Protein AF-A0A182SQW1-F1 (afdb_monomer_lite)

Foldseek 3Di:
DVVVVVVVVVVVVVVVVVVVVQVVCCVPPVRDPDDDPVVVLVDDDDDQPCVVVVPDPVPQDPVNVVRVVVNVVVVVVSVVVVVVVVVVVVVVVVVVVVVVVVVVVVVVVVVVVVVVVVVVVVVVVVVVVVVVVVVVVVVVVVVVVVVVVVVVVVVVVVVVVVVVVVVVVVVVVVVVVVVLVVVLVVLVVVLVVLLVCLQVVDVVPHDPVLSVVLVCLLPDFDPQDPPPPQALVQLLQLLQLLQDDPDVPPRPPDDHPPSSVVRSVVLVVSLDPVVRDDPDDPVVSVVSSNSSSNSVSSVSNSVSSVSD

Organism: NCBI:txid74869

Radius of gyration: 74.64 Å; chains: 1; bounding box: 122×45×192 Å

Sequence (308 aa):
MELERQERERRQRELLADDFKDRALVVMMDGVLEHRWEDEIKKSLPLPQCLEIGKELQHYNETDIREVKEYEEQSKTLYQERLRYRKMLQDELQELAISLDEQIKRFNTSVAKLTMQKIIIESAIRQEEMRILRATLYNHARLIYGANANGLRTQIDQISEYMDQLTDVLNEFQEKAADYRNTYDTLRTKDRLLDKQFKINFSDTAQSALVDQAYKIFKRRPKTQLRSIVTVSVFQDMAKRIVAKKTAGTHGNLLLPKECQDYLSHCDSLDQTSNCPAGMDSSLWQTLIKMRRIKIESEFRVSSGEYW

Secondary structure (DSSP, 8-state):
-HHHHHHHHHHHHHHHHHHHHHHHHHHHHTT-SS--HHHHTTSPPPPPHHHHTT--GGG--HHHHHHHHHHHHHHHHHHHHHHHHHHHHHHHHHHHHHHHHHHHHHHHHHHHHHHHHHHHHHHHHHHHHHHHHHHHHHHHHHHHHHHHHHHHHHHHHHHHHHHHHHHHHHHHHHHHHHHHHHHHHHHHHHHHHHHHHHHHHHHHHS-HHHHHHHHHHHH--------S--SHHHHHHHHHHHHS---TT---SS---HHHHHHHHHHHHHTSGGGPPTT--HHHHHHHHHHHHHHHHHHHHHHHHH--

pLDDT: mean 86.72, std 11.98, range [43.0, 98.69]

Structure (mmCIF, N/CA/C/O backbone):
data_AF-A0A182SQW1-F1
#
_entry.id   AF-A0A182SQW1-F1
#
loop_
_atom_site.group_PDB
_atom_site.id
_atom_site.type_symbol
_atom_site.label_atom_id
_atom_site.label_alt_id
_atom_site.label_comp_id
_atom_site.label_asym_id
_atom_site.label_entity_id
_atom_site.label_seq_id
_atom_site.pdbx_PDB_ins_code
_atom_site.Cartn_x
_atom_site.Cartn_y
_atom_site.Cartn_z
_atom_site.occupancy
_atom_site.B_iso_or_equiv
_atom_site.auth_seq_id
_atom_site.auth_comp_id
_atom_site.auth_asym_id
_atom_site.auth_atom_id
_atom_site.pdbx_PDB_model_num
ATOM 1 N N . MET A 1 1 ? -38.954 33.136 38.071 1.00 56.78 1 MET A N 1
ATOM 2 C CA . MET A 1 1 ? -39.699 34.087 38.925 1.00 56.78 1 MET A CA 1
ATOM 3 C C . MET A 1 1 ? -41.136 33.619 39.173 1.00 56.78 1 MET A C 1
ATOM 5 O O . MET A 1 1 ? -41.450 33.378 40.328 1.00 56.78 1 MET A O 1
ATOM 9 N N . GLU A 1 2 ? -41.982 33.395 38.155 1.00 58.12 2 GLU A N 1
ATOM 10 C CA . GLU A 1 2 ? -43.358 32.865 38.345 1.00 58.12 2 GLU A CA 1
ATOM 11 C C . GLU A 1 2 ? -43.418 31.468 38.999 1.00 58.12 2 GLU A C 1
ATOM 13 O O . GLU A 1 2 ? -44.199 31.242 39.921 1.00 58.12 2 GLU A O 1
ATOM 18 N N . LEU A 1 3 ? -42.564 30.541 38.547 1.00 59.53 3 LEU A N 1
ATOM 19 C CA . LEU A 1 3 ? -42.562 29.145 39.012 1.00 59.53 3 LEU A CA 1
ATOM 20 C C . LEU A 1 3 ? -42.251 29.016 40.512 1.00 59.53 3 LEU A C 1
ATOM 22 O O . LEU A 1 3 ? -42.914 28.274 41.229 1.00 59.53 3 LEU A O 1
ATOM 26 N N . GLU A 1 4 ? -41.305 29.811 41.014 1.00 59.62 4 GLU A N 1
ATOM 27 C CA . GLU A 1 4 ? -40.935 29.812 42.434 1.00 59.62 4 GLU A CA 1
ATOM 28 C C . GLU A 1 4 ? -42.061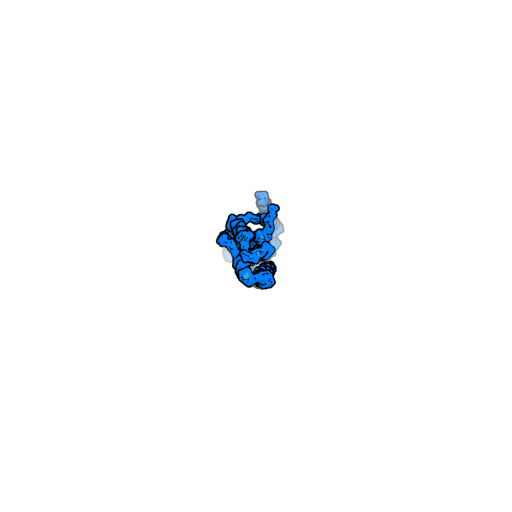 30.324 43.342 1.00 59.62 4 GLU A C 1
ATOM 30 O O . GLU A 1 4 ? -42.111 29.993 44.525 1.00 59.62 4 GLU A O 1
ATOM 35 N N . ARG A 1 5 ? -42.967 31.154 42.810 1.00 70.06 5 ARG A N 1
ATOM 36 C CA . ARG A 1 5 ? -44.096 31.707 43.565 1.00 70.06 5 ARG A CA 1
ATOM 37 C C . ARG A 1 5 ? -45.193 30.658 43.749 1.00 70.06 5 ARG A C 1
ATOM 39 O O . ARG A 1 5 ? -45.690 30.495 44.860 1.00 70.06 5 ARG A O 1
ATOM 46 N N . GLN A 1 6 ? -45.489 29.894 42.695 1.00 70.69 6 GLN A N 1
ATOM 47 C CA . GLN A 1 6 ? -46.445 28.783 42.747 1.00 70.69 6 GLN A CA 1
ATOM 48 C C . GLN A 1 6 ? -45.970 27.636 43.649 1.00 70.69 6 GLN A C 1
ATOM 50 O O . GLN A 1 6 ? -46.778 27.050 44.371 1.00 70.69 6 GLN A O 1
ATOM 55 N N . GLU A 1 7 ? -44.668 27.338 43.671 1.00 67.44 7 GLU A N 1
ATOM 56 C CA . GLU A 1 7 ? -44.119 26.326 44.583 1.00 67.44 7 GLU A CA 1
ATOM 57 C C . GLU A 1 7 ? -44.207 26.740 46.060 1.00 67.44 7 GLU A C 1
ATOM 59 O O . GLU A 1 7 ? -44.477 25.898 46.920 1.00 67.44 7 GLU A O 1
ATOM 64 N N . ARG A 1 8 ? -44.031 28.033 46.372 1.00 67.75 8 ARG A N 1
ATOM 65 C CA . ARG A 1 8 ? -44.197 28.553 47.742 1.00 67.75 8 ARG A CA 1
ATOM 66 C C . ARG A 1 8 ? -45.650 28.485 48.206 1.00 67.75 8 ARG A C 1
ATOM 68 O O . ARG A 1 8 ? -45.894 28.057 49.330 1.00 67.75 8 ARG A O 1
ATOM 75 N N . GLU A 1 9 ? -46.604 28.849 47.349 1.00 72.81 9 GLU A N 1
ATOM 76 C CA . GLU A 1 9 ? -48.036 28.766 47.676 1.00 72.81 9 GLU A CA 1
ATOM 77 C C . GLU A 1 9 ? -48.513 27.322 47.874 1.00 72.81 9 GLU A C 1
ATOM 79 O O . GLU A 1 9 ? -49.331 27.063 48.758 1.00 72.81 9 GLU A O 1
ATOM 84 N N . ARG A 1 10 ? -47.983 26.363 47.099 1.00 71.50 10 ARG A N 1
ATOM 85 C CA . ARG A 1 10 ? -48.254 24.934 47.326 1.00 71.50 10 ARG A CA 1
ATOM 86 C C . ARG A 1 10 ? -47.743 24.463 48.686 1.00 71.50 10 ARG A C 1
ATOM 88 O O . ARG A 1 10 ? -48.540 23.925 49.448 1.00 71.50 10 ARG A O 1
ATOM 95 N N . ARG A 1 11 ? -46.480 24.749 49.031 1.00 61.91 11 ARG A N 1
ATOM 96 C CA . ARG A 1 11 ? -45.920 24.392 50.353 1.00 61.91 11 ARG A CA 1
ATOM 97 C C . ARG A 1 11 ? -46.705 25.004 51.506 1.00 61.91 11 ARG A C 1
ATOM 99 O O . ARG A 1 11 ? -46.883 24.369 52.537 1.00 61.91 11 ARG A O 1
ATOM 106 N N . GLN A 1 12 ? -47.177 26.238 51.345 1.00 62.16 12 GLN A N 1
ATOM 107 C CA . GLN A 1 12 ? -47.924 26.930 52.392 1.00 62.16 12 GLN A CA 1
ATOM 108 C C . GLN A 1 12 ? -49.316 26.316 52.612 1.00 62.16 12 GLN A C 1
ATOM 110 O O . GLN A 1 12 ? -49.772 26.228 53.749 1.00 62.16 12 GLN A O 1
ATOM 115 N N . ARG A 1 13 ? -49.976 25.845 51.543 1.00 62.50 13 ARG A N 1
ATOM 116 C CA . ARG A 1 13 ? -51.239 25.092 51.646 1.00 62.50 13 ARG A CA 1
ATOM 117 C C . ARG A 1 13 ? -51.050 23.695 52.225 1.00 62.50 13 ARG A C 1
ATOM 119 O O . ARG A 1 13 ? -51.915 23.253 52.971 1.00 62.50 13 ARG A O 1
ATOM 126 N N . GLU A 1 14 ? -49.945 23.028 51.908 1.00 60.56 14 GLU A N 1
ATOM 127 C CA . GLU A 1 14 ? -49.591 21.738 52.512 1.00 60.56 14 GLU A CA 1
ATOM 128 C C . GLU A 1 14 ? -49.379 21.881 54.029 1.00 60.56 14 GLU A C 1
ATOM 130 O O . GLU A 1 14 ? -49.953 21.109 54.784 1.00 60.56 14 GLU A O 1
ATOM 135 N N . LEU A 1 15 ? -48.696 22.941 54.482 1.00 59.97 15 LEU A N 1
ATOM 136 C CA . LEU A 1 15 ? -48.501 23.243 55.911 1.00 59.97 15 LEU A CA 1
ATOM 137 C C . LEU A 1 15 ? -49.806 23.554 56.673 1.00 59.97 15 LEU A C 1
ATOM 139 O O . LEU A 1 15 ? -49.916 23.247 57.853 1.00 59.97 15 LEU A O 1
ATOM 143 N N . LEU A 1 16 ? -50.800 24.171 56.021 1.00 61.06 16 LEU A N 1
ATOM 144 C CA . LEU A 1 16 ? -52.098 24.511 56.632 1.00 61.06 16 LEU A CA 1
ATOM 145 C C . LEU A 1 16 ? -53.078 23.327 56.693 1.00 61.06 16 LEU A C 1
ATOM 147 O O . LEU A 1 16 ? -54.038 23.366 57.465 1.00 61.06 16 LEU A O 1
ATOM 151 N N . ALA A 1 17 ? -52.876 22.301 55.864 1.00 60.34 17 ALA A N 1
ATOM 152 C CA . ALA A 1 17 ? -53.722 21.111 55.835 1.00 60.34 17 ALA A CA 1
ATOM 153 C C . ALA A 1 17 ? -53.476 20.177 57.034 1.00 60.34 17 ALA A C 1
ATOM 155 O O . ALA A 1 17 ? -54.384 19.425 57.399 1.00 60.34 17 ALA A O 1
ATOM 156 N N . ASP A 1 18 ? -52.304 20.260 57.668 1.00 57.34 18 ASP A N 1
ATOM 157 C CA . ASP A 1 18 ? -51.965 19.460 58.850 1.00 57.34 18 ASP A CA 1
ATOM 158 C C . ASP A 1 18 ? -52.819 19.849 60.078 1.00 57.34 18 ASP A C 1
ATOM 160 O O . ASP A 1 18 ? -53.389 18.981 60.735 1.00 57.34 18 ASP A O 1
ATOM 164 N N . ASP A 1 19 ? -53.075 21.142 60.309 1.00 62.72 19 ASP A N 1
ATOM 165 C CA . ASP A 1 19 ? -53.789 21.628 61.508 1.00 62.72 19 ASP A CA 1
ATOM 166 C C . ASP A 1 19 ? -55.299 21.306 61.554 1.00 62.72 19 ASP A C 1
ATOM 168 O O . ASP A 1 19 ? -55.955 21.469 62.590 1.00 62.72 19 ASP A O 1
ATOM 172 N N . PHE A 1 20 ? -55.932 20.949 60.431 1.00 71.06 20 PHE A N 1
ATOM 173 C CA . PHE A 1 20 ? -57.372 20.639 60.413 1.00 71.06 20 PHE A CA 1
ATOM 174 C C . PHE A 1 20 ? -57.663 19.242 60.974 1.00 71.06 20 PHE A C 1
ATOM 176 O O . PHE A 1 20 ? -58.641 19.065 61.704 1.00 71.06 20 PHE A O 1
ATOM 183 N N . LYS A 1 21 ? -56.809 18.262 60.658 1.00 63.22 21 LYS A N 1
ATOM 184 C CA . LYS A 1 21 ? -56.988 16.873 61.100 1.00 63.22 21 LYS A CA 1
ATOM 185 C C . LYS A 1 21 ? -56.873 16.741 62.615 1.00 63.22 21 LYS A C 1
ATOM 187 O O . LYS A 1 21 ? -57.747 16.129 63.226 1.00 63.22 21 LYS A O 1
ATOM 192 N N . ASP A 1 22 ? -55.872 17.376 63.212 1.00 61.75 22 ASP A N 1
ATOM 193 C CA . ASP A 1 22 ? -55.613 17.262 64.651 1.00 61.75 22 ASP A CA 1
ATOM 194 C C . ASP A 1 22 ? -56.736 17.893 65.486 1.00 61.75 22 ASP A C 1
ATOM 196 O O . ASP A 1 22 ? -57.195 17.319 66.473 1.00 61.75 22 ASP A O 1
ATOM 200 N N . ARG A 1 23 ? -57.283 19.030 65.038 1.00 69.44 23 ARG A N 1
ATOM 201 C CA . ARG A 1 23 ? -58.432 19.676 65.698 1.00 69.44 23 ARG A CA 1
ATOM 202 C C . ARG A 1 23 ? -59.719 18.863 65.586 1.00 69.44 23 ARG A C 1
ATOM 204 O O . ARG A 1 23 ? -60.489 18.811 66.542 1.00 69.44 23 ARG A O 1
ATOM 211 N N . ALA A 1 24 ? -59.958 18.226 64.441 1.00 73.06 24 ALA A N 1
ATOM 212 C CA . ALA A 1 24 ? -61.126 17.370 64.248 1.00 73.06 24 ALA A CA 1
ATOM 213 C C . ALA A 1 24 ? -61.069 16.113 65.138 1.00 73.06 24 ALA A C 1
ATOM 215 O O . ALA A 1 24 ? -62.097 15.690 65.666 1.00 73.06 24 ALA A O 1
ATOM 216 N N . LEU A 1 25 ? -59.872 15.556 65.352 1.00 69.00 25 LEU A N 1
ATOM 217 C CA . LEU A 1 25 ? -59.644 14.388 66.204 1.00 69.00 25 LEU A CA 1
ATOM 218 C C . LEU A 1 25 ? -59.912 14.680 67.690 1.00 69.00 25 LEU A C 1
ATOM 220 O O . LEU A 1 25 ? -60.556 13.883 68.371 1.00 69.00 25 LEU A O 1
ATOM 224 N N . VAL A 1 26 ? -59.470 15.845 68.176 1.00 69.88 26 VAL A N 1
ATOM 225 C CA . VAL A 1 26 ? -59.709 16.305 69.557 1.00 69.88 26 VAL A CA 1
ATOM 226 C C . VAL A 1 26 ? -61.199 16.463 69.858 1.00 69.88 26 VAL A C 1
ATOM 228 O O . VAL A 1 26 ? -61.646 16.100 70.938 1.00 69.88 26 VAL A O 1
ATOM 231 N N . VAL A 1 27 ? -61.982 16.957 68.896 1.00 70.50 27 VAL A N 1
ATOM 232 C CA . VAL A 1 27 ? -63.424 17.200 69.074 1.00 70.50 27 VAL A CA 1
ATOM 233 C C . VAL A 1 27 ? -64.263 15.921 68.953 1.00 70.50 27 VAL A C 1
ATOM 235 O O . VAL A 1 27 ? -65.322 15.837 69.570 1.00 70.50 27 VAL A O 1
ATOM 238 N N . MET A 1 28 ? -63.830 14.939 68.153 1.00 71.81 28 MET A N 1
ATOM 239 C CA . MET A 1 28 ? -64.631 13.740 67.860 1.00 71.81 28 MET A CA 1
ATOM 240 C C . MET A 1 28 ? -64.237 12.493 68.665 1.00 71.81 28 MET A C 1
ATOM 242 O O . MET A 1 28 ? -65.070 11.600 68.804 1.00 71.81 28 MET A O 1
ATOM 246 N N . MET A 1 29 ? -63.004 12.407 69.179 1.00 65.25 29 MET A N 1
ATOM 247 C CA . MET A 1 29 ? -62.486 11.223 69.892 1.00 65.25 29 MET A CA 1
ATOM 248 C C . MET A 1 29 ? -61.558 11.590 71.067 1.00 65.25 29 MET A C 1
ATOM 250 O O . MET A 1 29 ? -60.586 10.882 71.327 1.00 65.25 29 MET A O 1
ATOM 254 N N . ASP A 1 30 ? -61.783 12.739 71.720 1.00 57.94 30 ASP A N 1
ATOM 255 C CA . ASP A 1 30 ? -60.931 13.286 72.798 1.00 57.94 30 ASP A CA 1
ATOM 256 C C . ASP A 1 30 ? -59.424 13.334 72.450 1.00 57.94 30 ASP A C 1
ATOM 258 O O . ASP A 1 30 ? -58.553 13.375 73.319 1.00 57.94 30 ASP A O 1
ATOM 262 N N . GLY A 1 31 ? -59.097 13.345 71.153 1.00 64.69 31 GLY A N 1
ATOM 263 C CA . GLY A 1 31 ? -57.731 13.448 70.641 1.00 64.69 31 GLY A CA 1
ATOM 264 C C . GLY A 1 31 ? -56.992 12.122 70.458 1.00 64.69 31 GLY A C 1
ATOM 265 O O . GLY A 1 31 ? -55.813 12.162 70.113 1.00 64.69 31 GLY A O 1
ATOM 266 N N . VAL A 1 32 ? -57.637 10.961 70.638 1.00 60.50 32 VAL A N 1
ATOM 267 C CA . VAL A 1 32 ? -56.999 9.641 70.463 1.00 60.50 32 VAL A CA 1
ATOM 268 C C . VAL A 1 32 ? -57.861 8.728 69.586 1.00 60.50 32 VAL A C 1
ATOM 270 O O . VAL A 1 32 ? -59.003 8.424 69.909 1.00 60.50 32 VAL A O 1
ATOM 273 N N . LEU A 1 33 ? -57.296 8.265 68.465 1.00 64.88 33 LEU A N 1
ATOM 274 C CA . LEU A 1 33 ? -58.003 7.456 67.460 1.00 64.88 33 LEU A CA 1
ATOM 275 C C . LEU A 1 33 ? -58.272 6.008 67.929 1.00 64.88 33 LEU A C 1
ATOM 277 O O . LEU A 1 33 ? -59.288 5.424 67.570 1.00 64.88 33 LEU A O 1
ATOM 281 N N . GLU A 1 34 ? -57.381 5.429 68.742 1.00 66.25 34 GLU A N 1
ATOM 282 C CA . GLU A 1 34 ? -57.519 4.084 69.319 1.00 66.25 34 GLU A CA 1
ATOM 283 C C . GLU A 1 34 ? -56.981 4.074 70.751 1.00 66.25 34 GLU A C 1
ATOM 285 O O . GLU A 1 34 ? -55.835 4.452 70.992 1.00 66.25 34 GLU A O 1
ATOM 290 N N . HIS A 1 35 ? -57.787 3.612 71.706 1.00 66.50 35 HIS A N 1
ATOM 291 C CA . HIS A 1 35 ? -57.325 3.437 73.077 1.00 66.50 35 HIS A CA 1
ATOM 292 C C . HIS A 1 35 ? -56.447 2.187 73.152 1.00 66.50 35 HIS A C 1
ATOM 294 O O . HIS A 1 35 ? -56.940 1.058 73.097 1.00 66.50 35 HIS A O 1
ATOM 300 N N . ARG A 1 36 ? -55.130 2.384 73.216 1.00 76.44 36 ARG A N 1
ATOM 301 C CA . ARG A 1 36 ? -54.175 1.287 73.361 1.00 76.44 36 ARG A CA 1
ATOM 302 C C . ARG A 1 36 ? -53.881 1.059 74.830 1.00 76.44 36 ARG A C 1
ATOM 304 O O . ARG A 1 36 ? -53.559 1.995 75.556 1.00 76.44 36 ARG A O 1
ATOM 311 N N . TRP A 1 37 ? -53.893 -0.209 75.228 1.00 82.31 37 TRP A N 1
ATOM 312 C CA . TRP A 1 37 ? -53.467 -0.641 76.561 1.00 82.31 37 TRP A CA 1
ATOM 313 C C . TRP A 1 37 ? -52.091 -0.057 76.945 1.00 82.31 37 TRP A C 1
ATOM 315 O O . TRP A 1 37 ? -51.883 0.383 78.072 1.00 82.31 37 TRP A O 1
ATOM 325 N N . GLU A 1 38 ? -51.172 0.042 75.981 1.00 80.94 38 GLU A N 1
ATOM 326 C CA . GLU A 1 38 ? -49.831 0.617 76.155 1.00 80.94 38 GLU A CA 1
ATOM 327 C C . GLU A 1 38 ? -49.846 2.088 76.596 1.00 80.94 38 GLU A C 1
ATOM 329 O O . GLU A 1 38 ? -48.926 2.541 77.276 1.00 80.94 38 GLU A O 1
ATOM 334 N N . ASP A 1 39 ? -50.869 2.847 76.207 1.00 82.31 39 ASP A N 1
ATOM 335 C CA . ASP A 1 39 ? -51.014 4.258 76.563 1.00 82.31 39 ASP A CA 1
ATOM 336 C C . ASP A 1 39 ? -51.721 4.437 77.910 1.00 82.31 39 ASP A C 1
ATOM 338 O O . ASP A 1 39 ? -51.463 5.414 78.616 1.00 82.31 39 ASP A O 1
ATOM 342 N N . GLU A 1 40 ? -52.539 3.469 78.328 1.00 82.12 40 GLU A N 1
ATOM 343 C CA . GLU A 1 40 ? -53.156 3.430 79.659 1.00 82.12 40 GLU A CA 1
ATOM 344 C C . GLU A 1 40 ? -52.120 3.223 80.758 1.00 82.12 40 GLU A C 1
ATOM 346 O O . GLU A 1 40 ? -52.058 3.996 81.713 1.00 82.12 40 GLU A O 1
ATOM 351 N N . ILE A 1 41 ? -51.240 2.236 80.591 1.00 86.56 41 ILE A N 1
ATOM 352 C CA . ILE A 1 41 ? -50.214 1.904 81.585 1.00 86.56 41 ILE A CA 1
ATOM 353 C C . ILE A 1 41 ? -49.199 3.036 81.782 1.00 86.56 41 ILE A C 1
ATOM 355 O O . ILE A 1 41 ? -48.555 3.112 82.829 1.00 86.56 41 ILE A O 1
ATOM 359 N N . LYS A 1 42 ? -49.036 3.937 80.801 1.00 84.25 42 LYS A N 1
ATOM 360 C CA . LYS A 1 42 ? -48.151 5.111 80.895 1.00 84.25 42 LYS A CA 1
ATOM 361 C C . LYS A 1 42 ? -48.731 6.209 81.797 1.00 84.25 42 LYS A C 1
ATOM 363 O O . LYS A 1 42 ? -47.954 6.993 82.343 1.00 84.25 42 LYS A O 1
ATOM 368 N N . LYS A 1 43 ? -50.055 6.252 82.004 1.00 86.25 43 LYS A N 1
ATOM 369 C CA . LYS A 1 43 ? -50.719 7.231 82.885 1.00 86.25 43 LYS A CA 1
ATOM 370 C C . LYS A 1 43 ? -50.356 6.972 84.354 1.00 86.25 43 LYS A C 1
ATOM 372 O O . LYS A 1 43 ? -50.095 5.837 84.756 1.00 86.25 43 LYS A O 1
ATOM 377 N N . SER A 1 44 ? -50.277 8.029 85.160 1.00 81.62 44 SER A N 1
ATOM 378 C CA . SER A 1 44 ? -50.064 7.932 86.610 1.00 81.62 44 SER A CA 1
ATOM 379 C C . SER A 1 44 ? -51.385 7.693 87.338 1.00 81.62 44 SER A C 1
ATOM 381 O O . SER A 1 44 ? -52.388 8.317 86.997 1.00 81.62 44 SER A O 1
ATOM 383 N N . LEU A 1 45 ? -51.373 6.838 88.362 1.00 84.94 45 LEU A N 1
ATOM 384 C CA . LEU A 1 45 ? -52.525 6.657 89.246 1.00 84.94 45 LEU A CA 1
ATOM 385 C C . LEU A 1 45 ? -52.750 7.928 90.087 1.00 84.94 45 LEU A C 1
ATOM 387 O O . LEU A 1 45 ? -51.765 8.523 90.535 1.00 84.94 45 LEU A O 1
ATOM 391 N N . PRO A 1 46 ? -54.007 8.350 90.311 1.00 84.62 46 PRO A N 1
ATOM 392 C CA . PRO A 1 46 ? -54.311 9.448 91.223 1.00 84.62 46 PRO A CA 1
ATOM 393 C C . PRO A 1 46 ? -53.962 9.051 92.663 1.00 84.62 46 PRO A C 1
ATOM 395 O O . PRO A 1 46 ? -54.181 7.906 93.063 1.00 84.62 46 PRO A O 1
ATOM 398 N N . LEU A 1 47 ? -53.407 9.984 93.441 1.00 85.06 47 LEU A N 1
ATOM 399 C CA . LEU A 1 47 ? -53.100 9.726 94.847 1.00 85.06 47 LEU A CA 1
ATOM 400 C C . LEU A 1 47 ? -54.393 9.689 95.684 1.00 85.06 47 LEU A C 1
ATOM 402 O O . LEU A 1 47 ? -55.275 10.517 95.467 1.00 85.06 47 LEU A O 1
ATOM 406 N N . PRO A 1 48 ? -54.501 8.788 96.676 1.00 87.00 48 PRO A N 1
ATOM 407 C CA . PRO A 1 48 ? -55.558 8.837 97.678 1.00 87.00 48 PRO A CA 1
ATOM 408 C C . PRO A 1 48 ? -55.559 10.169 98.434 1.00 87.00 48 PRO A C 1
ATOM 410 O O . PRO A 1 48 ? -54.499 10.668 98.826 1.00 87.00 48 PRO A O 1
ATOM 413 N N . GLN A 1 49 ? -56.747 10.702 98.722 1.00 79.81 49 GLN A N 1
ATOM 414 C CA . GLN A 1 49 ? -56.934 12.022 99.339 1.00 79.81 49 GLN A CA 1
ATOM 415 C C . GLN A 1 49 ? -56.187 12.170 100.678 1.00 79.81 49 GLN A C 1
ATOM 417 O O . GLN A 1 49 ? -55.647 13.230 100.998 1.00 79.81 49 GLN A O 1
ATOM 422 N N . CYS A 1 50 ? -56.123 11.097 101.473 1.00 76.12 50 CYS A N 1
ATOM 423 C CA . CYS A 1 50 ? -55.418 11.077 102.755 1.00 76.12 50 CYS A CA 1
ATOM 424 C C . CYS A 1 50 ? -53.885 11.173 102.612 1.00 76.12 50 CYS A C 1
ATOM 426 O O . CYS A 1 50 ? -53.235 11.723 103.503 1.00 76.12 50 CYS A O 1
ATOM 428 N N . LEU A 1 51 ? -53.317 10.682 101.502 1.00 79.44 51 LEU A N 1
ATOM 429 C CA . LEU A 1 51 ? -51.891 10.794 101.171 1.00 79.44 51 LEU A CA 1
ATOM 430 C C . LEU A 1 51 ? -51.567 12.145 100.524 1.00 79.44 51 LEU A C 1
ATOM 432 O O . LEU A 1 51 ? -50.508 12.704 100.790 1.00 79.44 51 LEU A O 1
ATOM 436 N N . GLU A 1 52 ? -52.488 12.693 99.731 1.00 80.88 52 GLU A N 1
ATOM 437 C CA . GLU A 1 52 ? -52.337 14.002 99.085 1.00 80.88 52 GLU A CA 1
ATOM 438 C C . GLU A 1 52 ? -52.362 15.164 100.096 1.00 80.88 52 GLU A C 1
ATOM 440 O O . GLU A 1 52 ? -51.561 16.090 99.999 1.00 80.88 52 GLU A O 1
ATOM 445 N N . ILE A 1 53 ? -53.228 15.088 101.117 1.00 81.38 53 ILE A N 1
ATOM 446 C CA . ILE A 1 53 ? -53.323 16.088 102.200 1.00 81.38 53 ILE A CA 1
ATOM 447 C C . ILE A 1 53 ? -52.232 15.882 103.277 1.00 81.38 53 ILE A C 1
ATOM 449 O O . ILE A 1 53 ? -52.017 16.752 104.120 1.00 81.38 53 ILE A O 1
ATOM 453 N N . GLY A 1 54 ? -51.521 14.746 103.269 1.00 77.69 54 GLY A N 1
ATOM 454 C CA . GLY A 1 54 ? -50.494 14.432 104.271 1.00 77.69 54 GLY A CA 1
ATOM 455 C C . GLY A 1 54 ? -51.067 14.147 105.664 1.00 77.69 54 GLY A C 1
ATOM 456 O O . GLY A 1 54 ? -50.485 14.543 106.673 1.00 77.69 54 GLY A O 1
ATOM 457 N N . LYS A 1 55 ? -52.228 13.485 105.732 1.00 80.50 55 LYS A N 1
ATOM 458 C CA . LYS A 1 55 ? -52.899 13.131 106.993 1.00 80.50 55 LYS A CA 1
ATOM 459 C C . LYS A 1 55 ? -52.016 12.175 107.814 1.00 80.50 55 LYS A C 1
ATOM 461 O O . LYS A 1 55 ? -51.432 11.244 107.261 1.00 80.50 55 LYS A O 1
ATOM 466 N N . GLU A 1 56 ? -51.929 12.367 109.132 1.00 70.50 56 GLU A N 1
ATOM 467 C CA . GLU A 1 56 ? -51.145 11.487 110.016 1.00 70.50 56 GLU A CA 1
ATOM 468 C C . GLU A 1 56 ? -51.816 10.115 110.208 1.00 70.50 56 GLU A C 1
ATOM 470 O O . GLU A 1 56 ? -53.039 10.025 110.329 1.00 70.50 56 GLU A O 1
ATOM 475 N N . LEU A 1 57 ? -51.010 9.046 110.305 1.00 67.81 57 LEU A N 1
ATOM 476 C CA . LEU A 1 57 ? -51.460 7.642 110.400 1.00 67.81 57 LEU A CA 1
ATOM 477 C C . LEU A 1 57 ? -52.453 7.373 111.545 1.00 67.81 57 LEU A C 1
ATOM 479 O O . LEU A 1 57 ? -53.266 6.458 111.458 1.00 67.81 57 LEU A O 1
ATOM 483 N N . GLN A 1 58 ? -52.408 8.174 112.613 1.00 67.44 58 GLN A N 1
ATOM 484 C CA . GLN A 1 58 ? -53.288 8.043 113.780 1.00 67.44 58 GLN A CA 1
ATOM 485 C C . GLN A 1 58 ? -54.730 8.503 113.506 1.00 67.44 58 GLN A C 1
ATOM 487 O O . GLN A 1 58 ? -55.638 8.158 114.258 1.00 67.44 58 GLN A O 1
ATOM 492 N N . HIS A 1 59 ? -54.950 9.261 112.428 1.00 73.19 59 HIS A N 1
ATOM 493 C CA . HIS A 1 59 ? -56.249 9.826 112.057 1.00 73.19 59 HIS A CA 1
ATOM 494 C C . HIS A 1 59 ? -56.901 9.120 110.865 1.00 73.19 59 HIS A C 1
ATOM 496 O O . HIS A 1 59 ? -57.860 9.644 110.292 1.00 73.19 59 HIS A O 1
ATOM 502 N N . TYR A 1 60 ? -56.383 7.963 110.457 1.00 75.38 60 TYR A N 1
ATOM 503 C CA . TYR A 1 60 ? -56.919 7.228 109.317 1.00 75.38 60 TYR A CA 1
ATOM 504 C C . TYR A 1 60 ? -58.273 6.619 109.684 1.00 75.38 60 TYR A C 1
ATOM 506 O O . TYR A 1 60 ? -58.386 5.865 110.650 1.00 75.38 60 TYR A O 1
ATOM 514 N N . ASN A 1 61 ? -59.296 6.940 108.893 1.00 78.19 61 ASN A N 1
ATOM 515 C CA . ASN A 1 61 ? -60.592 6.277 108.987 1.00 78.19 61 ASN A CA 1
ATOM 516 C C . ASN A 1 61 ? -60.545 4.924 108.254 1.00 78.19 61 ASN A C 1
ATOM 518 O O . ASN A 1 61 ? -59.666 4.676 107.431 1.00 78.19 61 ASN A O 1
ATOM 522 N N . GLU A 1 62 ? -61.513 4.041 108.508 1.00 78.31 62 GLU A N 1
ATOM 523 C CA . GLU A 1 62 ? -61.593 2.727 107.844 1.00 78.31 62 GLU A CA 1
ATOM 524 C C . GLU A 1 62 ? -61.667 2.836 106.305 1.00 78.31 62 GLU A C 1
ATOM 526 O O . GLU A 1 62 ? -61.170 1.967 105.588 1.00 78.31 62 GLU A O 1
ATOM 531 N N . THR A 1 63 ? -62.236 3.936 105.801 1.00 81.12 63 THR A N 1
ATOM 532 C CA . THR A 1 63 ? -62.259 4.311 104.379 1.00 81.12 63 THR A CA 1
ATOM 533 C C . THR A 1 63 ? -60.868 4.672 103.859 1.00 81.12 63 THR A C 1
ATOM 535 O O . THR A 1 63 ? -60.445 4.120 102.850 1.00 81.12 63 THR A O 1
ATOM 538 N N . ASP A 1 64 ? -60.113 5.492 104.597 1.00 80.44 64 ASP A N 1
ATOM 539 C CA . ASP A 1 64 ? -58.756 5.925 104.232 1.00 80.44 64 ASP A CA 1
ATOM 540 C C . ASP A 1 64 ? -57.800 4.718 104.165 1.00 80.44 64 ASP A C 1
ATOM 542 O O . ASP 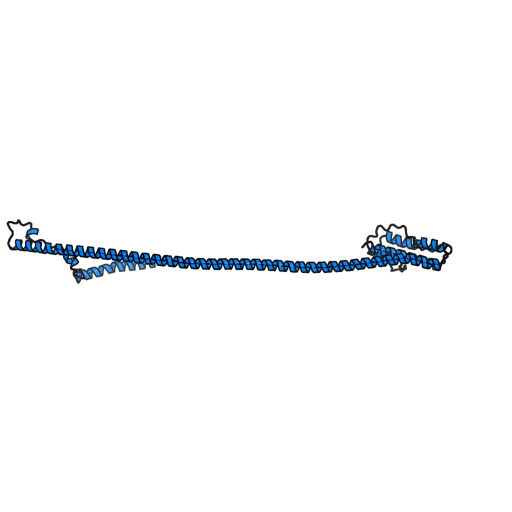A 1 64 ? -56.992 4.587 103.249 1.00 80.44 64 ASP A O 1
ATOM 546 N N . ILE A 1 65 ? -57.933 3.775 105.107 1.00 80.62 65 ILE A N 1
ATOM 547 C CA . ILE A 1 65 ? -57.149 2.527 105.124 1.00 80.62 65 ILE A CA 1
ATOM 548 C C . ILE A 1 65 ? -57.465 1.656 103.897 1.00 80.62 65 ILE A C 1
ATOM 550 O O . ILE A 1 65 ? -56.579 0.972 103.381 1.00 80.62 65 ILE A O 1
ATOM 554 N N . ARG A 1 66 ? -58.722 1.647 103.440 1.00 84.81 66 ARG A N 1
ATOM 555 C CA . ARG A 1 66 ? -59.160 0.877 102.268 1.00 84.81 66 ARG A CA 1
ATOM 556 C C . ARG A 1 66 ? -58.645 1.494 100.970 1.00 84.81 66 ARG A C 1
ATOM 558 O O . ARG A 1 66 ? -58.070 0.770 100.167 1.00 84.81 66 ARG A O 1
ATOM 565 N N . GLU A 1 67 ? -58.779 2.808 100.817 1.00 83.50 67 GLU A N 1
ATOM 566 C CA . GLU A 1 67 ? -58.318 3.554 99.638 1.00 83.50 67 GLU A CA 1
ATOM 567 C C . GLU A 1 67 ? -56.795 3.476 99.464 1.00 83.50 67 GLU A C 1
ATOM 569 O O . GLU A 1 67 ? -56.306 3.282 98.353 1.00 83.50 67 GLU A O 1
ATOM 574 N N . VAL A 1 68 ? -56.026 3.541 100.559 1.00 85.25 68 VAL A N 1
ATOM 575 C CA . VAL A 1 68 ? -54.564 3.360 100.506 1.00 85.25 68 VAL A CA 1
ATOM 576 C C . VAL A 1 68 ? -54.188 1.936 100.092 1.00 85.25 68 VAL A C 1
ATOM 578 O O . VAL A 1 68 ? -53.312 1.762 99.247 1.00 85.25 68 VAL A O 1
ATOM 581 N N . LYS A 1 69 ? -54.862 0.910 100.632 1.00 86.00 69 LYS A N 1
ATOM 582 C CA . LYS A 1 69 ? -54.621 -0.491 100.238 1.00 86.00 69 LYS A CA 1
ATOM 583 C C . LYS A 1 69 ? -54.942 -0.739 98.764 1.00 86.00 69 LYS A C 1
ATOM 585 O O . LYS A 1 69 ? -54.165 -1.401 98.081 1.00 86.00 69 LYS A O 1
ATOM 590 N N . GLU A 1 70 ? -56.056 -0.198 98.281 1.00 86.88 70 GLU A N 1
ATOM 591 C CA . GLU A 1 70 ? -56.474 -0.316 96.884 1.00 86.88 70 GLU A CA 1
ATOM 592 C C . GLU A 1 70 ? -55.494 0.400 95.943 1.00 86.88 70 GLU A C 1
ATOM 594 O O . GLU A 1 70 ? -55.061 -0.177 94.946 1.00 86.88 70 GLU A O 1
ATOM 599 N N . TYR A 1 71 ? -55.046 1.606 96.301 1.00 88.94 71 TYR A N 1
ATOM 600 C CA . TYR A 1 71 ? -54.005 2.320 95.563 1.00 88.94 71 TYR A CA 1
ATOM 601 C C . TYR A 1 71 ? -52.677 1.552 95.522 1.00 88.94 71 TYR A C 1
ATOM 603 O O . TYR A 1 71 ? -52.042 1.470 94.470 1.00 88.94 71 TYR A O 1
ATOM 611 N N . GLU A 1 72 ? -52.244 0.950 96.634 1.00 87.69 72 GLU A N 1
ATOM 612 C CA . GLU A 1 72 ? -51.034 0.121 96.663 1.00 87.69 72 GLU A CA 1
ATOM 613 C C . GLU A 1 72 ? -51.146 -1.116 95.758 1.00 87.69 72 GLU A C 1
ATOM 615 O O . GLU A 1 72 ? -50.172 -1.491 95.099 1.00 87.69 72 GLU A O 1
ATOM 620 N N . GLU A 1 73 ? -52.311 -1.762 95.717 1.00 90.12 73 GLU A N 1
ATOM 621 C CA . GLU A 1 73 ? -52.570 -2.930 94.870 1.00 90.12 73 GLU A CA 1
ATOM 622 C C . GLU A 1 73 ? -52.631 -2.560 93.379 1.00 90.12 73 GLU A C 1
ATOM 624 O O . GLU A 1 73 ? -51.976 -3.203 92.549 1.00 90.12 73 GLU A O 1
ATOM 629 N N . GLN A 1 74 ? -53.322 -1.470 93.037 1.00 88.75 74 GLN A N 1
ATOM 630 C CA . GLN A 1 74 ? -53.361 -0.924 91.677 1.00 88.75 74 GLN A CA 1
ATOM 631 C C . GLN A 1 74 ? -51.971 -0.462 91.218 1.00 88.75 74 GLN A C 1
ATOM 633 O O . GLN A 1 74 ? -51.561 -0.752 90.095 1.00 88.75 74 GLN A O 1
ATOM 638 N N . SER A 1 75 ? -51.195 0.177 92.099 1.00 88.88 75 SER A N 1
ATOM 639 C CA . SER A 1 75 ? -49.818 0.608 91.825 1.00 88.88 75 SER A CA 1
ATOM 640 C C . SER A 1 75 ? -48.885 -0.574 91.558 1.00 88.88 75 SER A C 1
ATOM 642 O O . SER A 1 75 ? -48.117 -0.559 90.592 1.00 88.88 75 SER A O 1
ATOM 644 N N . LYS A 1 76 ? -48.999 -1.655 92.344 1.00 90.56 76 LYS A N 1
ATOM 645 C CA . LYS A 1 76 ? -48.265 -2.909 92.097 1.00 90.56 76 LYS A CA 1
ATOM 646 C C . LYS A 1 76 ? -48.640 -3.530 90.752 1.00 90.56 76 LYS A C 1
ATOM 648 O O . LYS A 1 76 ? -47.748 -3.964 90.024 1.00 90.56 76 LYS A O 1
ATOM 653 N N . THR A 1 77 ? -49.926 -3.556 90.417 1.00 89.81 77 THR A N 1
ATOM 654 C CA . THR A 1 77 ? -50.424 -4.115 89.151 1.00 89.81 77 THR A CA 1
ATOM 655 C C . THR A 1 77 ? -49.914 -3.306 87.957 1.00 89.81 77 THR A C 1
ATOM 657 O O . THR A 1 77 ? -49.278 -3.859 87.062 1.00 89.81 77 THR A O 1
ATOM 660 N N . LEU A 1 78 ? -50.059 -1.980 87.997 1.00 90.44 78 LEU A N 1
ATOM 661 C CA . LEU A 1 78 ? -49.582 -1.063 86.960 1.00 90.44 78 LEU A CA 1
ATOM 662 C C . LEU A 1 78 ? -48.054 -1.120 86.788 1.00 90.44 78 LEU A C 1
ATOM 664 O O . LEU A 1 78 ? -47.541 -1.078 85.668 1.00 90.44 78 LEU A O 1
ATOM 668 N N . TYR A 1 79 ? -47.299 -1.288 87.877 1.00 90.38 79 TYR A N 1
ATOM 669 C CA . TYR A 1 79 ? -45.856 -1.527 87.805 1.00 90.38 79 TYR A CA 1
ATOM 670 C C . TYR A 1 79 ? -45.514 -2.842 87.083 1.00 90.38 79 TYR A C 1
ATOM 672 O O . TYR A 1 79 ? -44.615 -2.865 86.236 1.00 90.38 79 TYR A O 1
ATOM 680 N N . GLN A 1 80 ? -46.237 -3.930 87.370 1.00 92.25 80 GLN A N 1
ATOM 681 C CA . GLN A 1 80 ? -46.052 -5.209 86.677 1.00 92.25 80 GLN A CA 1
ATOM 682 C C . GLN A 1 80 ? -46.395 -5.109 85.186 1.00 92.25 80 GLN A C 1
ATOM 684 O O . GLN A 1 80 ? -45.662 -5.652 84.357 1.00 92.25 80 GLN A O 1
ATOM 689 N N . GLU A 1 81 ? -47.457 -4.390 84.824 1.00 91.88 81 GLU A N 1
ATOM 690 C CA . GLU A 1 81 ? -47.835 -4.169 83.425 1.00 91.88 81 GLU A CA 1
ATOM 691 C C . GLU A 1 81 ? -46.802 -3.329 82.666 1.00 91.88 81 GLU A C 1
ATOM 693 O O . GLU A 1 81 ? -46.392 -3.712 81.571 1.00 91.88 81 GLU A O 1
ATOM 698 N N . ARG A 1 82 ? -46.271 -2.259 83.274 1.00 92.62 82 ARG A N 1
ATOM 699 C CA . ARG A 1 82 ? -45.152 -1.486 82.702 1.00 92.62 82 ARG A CA 1
ATOM 700 C C . ARG A 1 82 ? -43.900 -2.334 82.505 1.00 92.62 82 ARG A C 1
ATOM 702 O O . ARG A 1 82 ? -43.215 -2.187 81.495 1.00 92.62 82 ARG A O 1
ATOM 709 N N . LEU A 1 83 ? -43.585 -3.227 83.447 1.00 93.00 83 LEU A N 1
ATOM 710 C CA . LEU A 1 83 ? -42.469 -4.164 83.297 1.00 93.00 83 LEU A CA 1
ATOM 711 C C . LEU A 1 83 ? -42.696 -5.144 82.142 1.00 93.00 83 LEU A C 1
ATOM 713 O O . LEU A 1 83 ? -41.751 -5.417 81.400 1.00 93.00 83 LEU A O 1
ATOM 717 N N . ARG A 1 84 ? -43.926 -5.648 81.972 1.00 93.06 84 ARG A N 1
ATOM 718 C CA . ARG A 1 84 ? -44.294 -6.497 80.829 1.00 93.06 84 ARG A CA 1
ATOM 719 C C . ARG A 1 84 ? -44.164 -5.740 79.513 1.00 93.06 84 ARG A C 1
ATOM 721 O O . ARG A 1 84 ? -43.509 -6.246 78.610 1.00 93.06 84 ARG A O 1
ATOM 728 N N . TYR A 1 85 ? -44.689 -4.520 79.432 1.00 93.31 85 TYR A N 1
ATOM 729 C CA . TYR A 1 85 ? -44.580 -3.687 78.235 1.00 93.31 85 TYR A CA 1
ATOM 730 C C . TYR A 1 85 ? -43.126 -3.348 77.891 1.00 93.31 85 TYR A C 1
ATOM 732 O O . TYR A 1 85 ? -42.700 -3.510 76.752 1.00 93.31 85 TYR A O 1
ATOM 740 N N . ARG A 1 86 ? -42.315 -2.976 78.892 1.00 94.25 86 ARG A N 1
ATOM 741 C CA . ARG A 1 86 ? -40.871 -2.767 78.711 1.00 94.25 86 ARG A CA 1
ATOM 742 C C . ARG A 1 86 ? -40.198 -4.010 78.132 1.00 94.25 86 ARG A C 1
ATOM 744 O O . ARG A 1 86 ? -39.333 -3.871 77.277 1.00 94.25 86 ARG A O 1
ATOM 751 N N . LYS A 1 87 ? -40.568 -5.204 78.605 1.00 95.44 87 LYS A N 1
ATOM 752 C CA . LYS A 1 87 ? -40.028 -6.462 78.083 1.00 95.44 87 LYS A CA 1
ATOM 753 C C . LYS A 1 87 ? -40.457 -6.696 76.631 1.00 95.44 87 LYS A C 1
ATOM 755 O O . LYS A 1 87 ? -39.594 -6.975 75.816 1.00 95.44 87 LYS A O 1
ATOM 760 N N . MET A 1 88 ? -41.734 -6.495 76.302 1.00 94.31 88 MET A N 1
ATOM 761 C CA . MET A 1 88 ? -42.229 -6.613 74.923 1.00 94.31 88 MET A CA 1
ATOM 762 C C . MET A 1 88 ? -41.477 -5.686 73.962 1.00 94.31 88 MET A C 1
ATOM 764 O O . MET A 1 88 ? -41.011 -6.145 72.929 1.00 94.31 88 MET A O 1
ATOM 768 N N . LEU A 1 89 ? -41.271 -4.419 74.338 1.00 95.00 89 LEU A N 1
ATOM 769 C CA . LEU A 1 89 ? -40.494 -3.473 73.530 1.00 95.00 89 LEU A CA 1
ATOM 770 C C . LEU A 1 89 ? -39.026 -3.889 73.370 1.00 95.00 89 LEU A C 1
ATOM 772 O O . LEU A 1 89 ? -38.422 -3.645 72.330 1.00 95.00 89 LEU A O 1
ATOM 776 N N . GLN A 1 90 ? -38.424 -4.479 74.407 1.00 96.31 90 GLN A N 1
ATOM 777 C CA . GLN A 1 90 ? -37.053 -4.989 74.331 1.00 96.31 90 GLN A CA 1
ATOM 778 C C . GLN A 1 90 ? -36.948 -6.189 73.389 1.00 96.31 90 GLN A C 1
ATOM 780 O O . GLN A 1 90 ? -36.014 -6.238 72.589 1.00 96.31 90 GLN A O 1
ATOM 785 N N . ASP A 1 91 ? -37.909 -7.109 73.466 1.00 96.62 91 ASP A N 1
ATOM 786 C CA . ASP A 1 91 ? -37.983 -8.285 72.602 1.00 96.62 91 ASP A CA 1
ATOM 787 C C . ASP A 1 91 ? -38.214 -7.851 71.137 1.00 96.62 91 ASP A C 1
ATOM 789 O O . ASP A 1 91 ? -37.466 -8.259 70.250 1.00 96.62 91 ASP A O 1
ATOM 793 N N . GLU A 1 92 ? -39.149 -6.927 70.884 1.00 96.81 92 GLU A N 1
ATOM 794 C CA . GLU A 1 92 ? -39.425 -6.379 69.546 1.00 96.81 92 GLU A CA 1
ATOM 795 C C . GLU A 1 92 ? -38.214 -5.636 68.961 1.00 96.81 92 GLU A C 1
ATOM 797 O O . GLU A 1 92 ? -37.849 -5.843 67.802 1.00 96.81 92 GLU A O 1
ATOM 802 N N . LEU A 1 93 ? -37.532 -4.805 69.761 1.00 97.12 93 LEU A N 1
ATOM 803 C CA . LEU A 1 93 ? -36.310 -4.122 69.330 1.00 97.12 93 LEU A CA 1
ATOM 804 C C . LEU A 1 93 ? -35.224 -5.128 68.940 1.00 97.12 93 LEU A C 1
ATOM 806 O O . LEU A 1 93 ? -34.523 -4.924 67.945 1.00 97.12 93 LEU A O 1
ATOM 810 N N . GLN A 1 94 ? -35.081 -6.212 69.706 1.00 97.38 94 GLN A N 1
ATOM 811 C CA . GLN A 1 94 ? -34.123 -7.269 69.407 1.00 97.38 94 GLN A CA 1
ATOM 812 C C . GLN A 1 94 ? -34.484 -8.008 68.110 1.00 97.38 94 GLN A C 1
ATOM 814 O O . GLN A 1 94 ? -33.601 -8.228 67.278 1.00 97.38 94 GLN A O 1
ATOM 819 N N . GLU A 1 95 ? -35.756 -8.343 67.897 1.00 97.50 95 GLU A N 1
ATOM 820 C CA . GLU A 1 95 ? -36.233 -8.966 66.656 1.00 97.50 95 GLU A CA 1
ATOM 821 C C . GLU A 1 95 ? -36.010 -8.065 65.433 1.00 97.50 95 GLU A C 1
ATOM 823 O O . GLU A 1 95 ? -35.485 -8.517 64.410 1.00 97.50 95 GLU A O 1
ATOM 828 N N . LEU A 1 96 ? -36.327 -6.772 65.548 1.00 97.62 96 LEU A N 1
ATOM 829 C CA . LEU A 1 96 ? -36.071 -5.772 64.508 1.00 97.62 96 LEU A CA 1
ATOM 830 C C . LEU A 1 96 ? -34.581 -5.644 64.192 1.00 97.62 96 LEU A C 1
ATOM 832 O O . LEU A 1 96 ? -34.212 -5.598 63.019 1.00 97.62 96 LEU A O 1
ATOM 836 N N . ALA A 1 97 ? -33.720 -5.620 65.211 1.00 97.50 97 ALA A N 1
ATOM 837 C CA . ALA A 1 97 ? -32.275 -5.540 65.021 1.00 97.50 97 ALA A CA 1
ATOM 838 C C . ALA A 1 97 ? -31.728 -6.766 64.269 1.00 97.50 97 ALA A C 1
ATOM 840 O O . ALA A 1 97 ? -30.925 -6.610 63.346 1.00 97.50 97 ALA A O 1
ATOM 841 N N . ILE A 1 98 ? -32.194 -7.972 64.616 1.00 97.69 98 ILE A N 1
ATOM 842 C CA . ILE A 1 98 ? -31.814 -9.216 63.928 1.00 97.69 98 ILE A CA 1
ATOM 843 C C . ILE A 1 98 ? -32.311 -9.198 62.477 1.00 97.69 98 ILE A C 1
ATOM 845 O O . ILE A 1 98 ? -31.536 -9.457 61.554 1.00 97.69 98 ILE A O 1
ATOM 849 N N . SER A 1 99 ? -33.578 -8.838 62.258 1.00 97.94 99 SER A N 1
ATOM 850 C CA . SER A 1 99 ? -34.170 -8.738 60.918 1.00 97.94 99 SER A CA 1
ATOM 851 C C . SER A 1 99 ? -33.429 -7.731 60.034 1.00 97.94 99 SER A C 1
ATOM 853 O O . SER A 1 99 ? -33.134 -8.017 58.870 1.00 97.94 99 SER A O 1
ATOM 855 N N . LEU A 1 100 ? -33.073 -6.566 60.582 1.00 97.81 100 LEU A N 1
ATOM 856 C CA . LEU A 1 100 ? -32.324 -5.537 59.867 1.00 97.81 100 LEU A CA 1
ATOM 857 C C . LEU A 1 100 ? -30.926 -6.031 59.473 1.00 97.81 100 LEU A C 1
ATOM 859 O O . LEU A 1 100 ? -30.523 -5.864 58.321 1.00 97.81 100 LEU A O 1
ATOM 863 N N . ASP A 1 101 ? -30.201 -6.671 60.391 1.00 98.00 101 ASP A N 1
ATOM 864 C CA . ASP A 1 101 ? -28.872 -7.226 60.114 1.00 98.00 101 ASP A CA 1
ATOM 865 C C . ASP A 1 101 ? -28.923 -8.318 59.029 1.00 98.00 101 ASP A C 1
ATOM 867 O O . ASP A 1 101 ? -28.107 -8.328 58.100 1.00 98.00 101 ASP A O 1
ATOM 871 N N . GLU A 1 102 ? -29.932 -9.194 59.063 1.00 98.12 102 GLU A N 1
ATOM 872 C CA . GLU A 1 102 ? -30.155 -10.172 57.997 1.00 98.12 102 GLU A CA 1
ATOM 873 C C . GLU A 1 102 ? -30.423 -9.511 56.641 1.00 98.12 102 GLU A C 1
ATOM 875 O O . GLU A 1 102 ? -29.862 -9.935 55.624 1.00 98.12 102 GLU A O 1
ATOM 880 N N . GLN A 1 103 ? -31.258 -8.471 56.603 1.00 98.06 103 GLN A N 1
ATOM 881 C CA . GLN A 1 103 ? -31.554 -7.740 55.371 1.00 98.06 103 GLN A CA 1
ATOM 882 C C . GLN A 1 103 ? -30.306 -7.049 54.812 1.00 98.06 103 GLN A C 1
ATOM 884 O O . GLN A 1 103 ? -30.035 -7.165 53.614 1.00 98.06 103 GLN A O 1
ATOM 889 N N . ILE A 1 104 ? -29.496 -6.418 55.668 1.00 98.31 104 ILE A N 1
ATOM 890 C CA . ILE A 1 104 ? -28.218 -5.804 55.283 1.00 98.31 104 ILE A CA 1
ATOM 891 C C . ILE A 1 104 ? -27.279 -6.858 54.684 1.00 98.31 104 ILE A C 1
ATOM 893 O O . ILE A 1 104 ? -26.718 -6.655 53.604 1.00 98.31 104 ILE A O 1
ATOM 897 N N . LYS A 1 105 ? -27.142 -8.023 55.329 1.00 98.25 105 LYS A N 1
ATOM 898 C CA . LYS A 1 105 ? -26.310 -9.129 54.825 1.00 98.25 105 LYS A CA 1
ATOM 899 C C . LYS A 1 105 ? -26.793 -9.645 53.470 1.00 98.25 105 LYS A C 1
ATOM 901 O O . LYS A 1 105 ? -25.976 -9.843 52.563 1.00 98.25 105 LYS A O 1
ATOM 906 N N . ARG A 1 106 ? -28.106 -9.838 53.295 1.00 98.44 106 ARG A N 1
ATOM 907 C CA . ARG A 1 106 ? -28.705 -10.281 52.021 1.00 98.44 106 ARG A CA 1
ATOM 908 C C . ARG A 1 106 ? -28.485 -9.255 50.910 1.00 98.44 106 ARG A C 1
ATOM 910 O O . ARG A 1 106 ? -28.107 -9.637 49.797 1.00 98.44 106 ARG A O 1
ATOM 917 N N . PHE A 1 107 ? -28.665 -7.971 51.212 1.00 98.44 107 PHE A N 1
ATOM 918 C CA . PHE A 1 107 ? -28.419 -6.881 50.274 1.00 98.44 107 PHE A CA 1
ATOM 919 C C . PHE A 1 107 ? -26.951 -6.842 49.841 1.00 98.44 107 PHE A C 1
ATOM 921 O O . PHE A 1 107 ? -26.660 -6.960 48.651 1.00 98.44 107 PHE A O 1
ATOM 928 N N . ASN A 1 108 ? -26.019 -6.798 50.797 1.00 98.50 108 ASN A N 1
ATOM 929 C CA . ASN A 1 108 ? -24.581 -6.759 50.521 1.00 98.50 108 ASN A CA 1
ATOM 930 C C . ASN A 1 108 ? -24.118 -7.976 49.708 1.00 98.50 108 ASN A C 1
ATOM 932 O O . ASN A 1 108 ? -23.353 -7.836 48.755 1.00 98.50 108 ASN A O 1
ATOM 936 N N . THR A 1 109 ? -24.635 -9.167 50.022 1.00 98.44 109 THR A N 1
ATOM 937 C CA . THR A 1 109 ? -24.342 -10.387 49.254 1.00 98.44 109 THR A CA 1
ATOM 938 C C . THR A 1 109 ? -24.846 -10.284 47.813 1.00 98.44 109 THR A C 1
ATOM 940 O O . THR A 1 109 ? -24.165 -10.714 46.880 1.00 98.44 109 THR A O 1
ATOM 943 N N . SER A 1 110 ? -26.029 -9.703 47.608 1.00 98.44 110 SER A N 1
ATOM 944 C CA . SER A 1 110 ? -26.608 -9.508 46.274 1.00 98.44 110 SER A CA 1
ATOM 945 C C . SER A 1 110 ? -25.807 -8.492 45.459 1.00 98.44 110 SER A C 1
ATOM 947 O O . SER A 1 110 ? -25.485 -8.754 44.300 1.00 98.44 110 SER A O 1
ATOM 949 N N . VAL A 1 111 ? -25.397 -7.382 46.080 1.00 98.69 111 VAL A N 1
ATOM 950 C CA . VAL A 1 111 ? -24.521 -6.376 45.457 1.00 98.69 111 VAL A CA 1
ATOM 951 C C . VAL A 1 111 ? -23.167 -6.980 45.083 1.00 98.69 111 VAL A C 1
ATOM 953 O O . VAL A 1 111 ? -22.683 -6.755 43.973 1.00 98.69 111 VAL A O 1
ATOM 956 N N . ALA A 1 112 ? -22.569 -7.797 45.953 1.00 98.44 112 ALA A N 1
ATOM 957 C CA . ALA A 1 112 ? -21.300 -8.465 45.667 1.00 98.44 112 ALA A CA 1
ATOM 958 C C . ALA A 1 112 ? -21.409 -9.417 44.461 1.00 98.44 112 ALA A C 1
ATOM 960 O O . ALA A 1 112 ? -20.561 -9.385 43.567 1.00 98.44 112 ALA A O 1
ATOM 961 N N . LYS A 1 113 ? -22.486 -10.214 44.387 1.00 98.44 113 LYS A N 1
ATOM 962 C CA . LYS A 1 113 ? -22.761 -11.093 43.237 1.00 98.44 113 LYS A CA 1
ATOM 963 C C . LYS A 1 113 ? -22.939 -10.301 41.943 1.00 98.44 113 LYS A C 1
ATOM 965 O O . LYS A 1 113 ? -22.338 -10.659 40.932 1.00 98.44 113 LYS A O 1
ATOM 970 N N . LEU A 1 114 ? -23.712 -9.215 41.981 1.00 98.50 114 LEU A N 1
ATOM 971 C CA . LEU A 1 114 ? -23.927 -8.352 40.819 1.00 98.50 114 LEU A CA 1
ATOM 972 C C . LEU A 1 114 ? -22.620 -7.701 40.351 1.00 98.50 114 LEU A C 1
ATOM 974 O O . LEU A 1 114 ? -22.336 -7.653 39.157 1.00 98.50 114 LEU A O 1
ATOM 978 N N . THR A 1 115 ? -21.791 -7.249 41.292 1.00 98.38 115 THR A N 1
ATOM 979 C CA . THR A 1 115 ? -20.484 -6.652 40.987 1.00 98.38 115 THR A CA 1
ATOM 980 C C . THR A 1 115 ? -19.559 -7.670 40.324 1.00 98.38 115 THR A C 1
ATOM 982 O O . THR A 1 115 ? -18.912 -7.352 39.329 1.00 98.38 115 THR A O 1
ATOM 985 N N . MET A 1 116 ? -19.545 -8.917 40.804 1.00 98.44 116 MET A N 1
ATOM 986 C CA . MET A 1 116 ? -18.774 -9.987 40.169 1.00 98.44 116 MET A CA 1
ATOM 987 C C . MET A 1 116 ? -19.265 -10.273 38.742 1.00 98.44 116 MET A C 1
ATOM 989 O O . MET A 1 116 ? -18.461 -10.362 37.817 1.00 98.44 116 MET A O 1
ATOM 993 N N . GLN A 1 117 ? -20.582 -10.360 38.535 1.00 98.44 117 GLN A N 1
ATOM 994 C CA . GLN A 1 117 ? -21.160 -10.537 37.198 1.00 98.44 117 GLN A CA 1
ATOM 995 C C . GLN A 1 117 ? -20.781 -9.390 36.257 1.00 98.44 117 GLN A C 1
ATOM 997 O O . GLN A 1 117 ? -20.402 -9.641 35.114 1.00 98.44 117 GLN A O 1
ATOM 1002 N N . LYS A 1 118 ? -20.814 -8.145 36.745 1.00 98.50 118 LYS A N 1
ATOM 1003 C CA . LYS A 1 118 ? -20.373 -6.973 35.985 1.00 98.50 118 LYS A CA 1
ATOM 1004 C C . LYS A 1 118 ? -18.917 -7.111 35.537 1.00 98.50 118 LYS A C 1
ATOM 1006 O O . LYS A 1 118 ? -18.647 -6.927 34.356 1.00 98.50 118 LYS A O 1
ATOM 1011 N N . ILE A 1 119 ? -18.004 -7.488 36.436 1.00 98.62 119 ILE A N 1
ATOM 1012 C CA . ILE A 1 119 ? -16.579 -7.674 36.109 1.00 98.62 119 ILE A CA 1
ATOM 1013 C C . ILE A 1 119 ? -16.396 -8.753 35.032 1.00 98.62 119 ILE A C 1
ATOM 1015 O O . ILE A 1 119 ? -15.619 -8.571 34.095 1.00 98.62 119 ILE A O 1
ATOM 1019 N N . ILE A 1 120 ? -17.134 -9.863 35.125 1.00 98.62 120 ILE A N 1
ATOM 1020 C CA . ILE A 1 120 ? -17.060 -10.946 34.134 1.00 98.62 120 ILE A CA 1
ATOM 1021 C C . ILE A 1 120 ? -17.533 -10.449 32.762 1.00 98.62 120 ILE A C 1
ATOM 1023 O O . ILE A 1 120 ? -16.839 -10.648 31.768 1.00 98.62 120 ILE A O 1
ATOM 1027 N N . ILE A 1 121 ? -18.666 -9.748 32.703 1.00 98.56 121 ILE A N 1
ATOM 1028 C CA . ILE A 1 121 ? -19.210 -9.219 31.446 1.00 98.56 121 ILE A CA 1
ATOM 1029 C C . ILE A 1 121 ? -18.276 -8.162 30.850 1.00 98.56 121 ILE A C 1
ATOM 1031 O O . ILE A 1 121 ? -17.962 -8.223 29.663 1.00 98.56 121 ILE A O 1
ATOM 1035 N N . GLU A 1 122 ? -17.784 -7.223 31.660 1.00 98.62 122 GLU A N 1
ATOM 1036 C CA . GLU A 1 122 ? -16.834 -6.207 31.204 1.00 98.62 122 GLU A CA 1
ATOM 1037 C C . GLU A 1 122 ? -15.545 -6.842 30.681 1.00 98.62 122 GLU A C 1
ATOM 1039 O O . GLU A 1 122 ? -15.063 -6.445 29.622 1.00 98.62 122 GLU A O 1
ATOM 1044 N N . SER A 1 123 ? -15.007 -7.866 31.351 1.00 98.50 123 SER A N 1
ATOM 1045 C CA . SER A 1 123 ? -13.803 -8.549 30.865 1.00 98.50 123 SER A CA 1
ATOM 1046 C C . SER A 1 123 ? -14.033 -9.265 29.527 1.00 98.50 123 SER A C 1
ATOM 1048 O O . SER A 1 123 ? -13.183 -9.161 28.641 1.00 98.50 123 SER A O 1
ATOM 1050 N N . ALA A 1 124 ? -15.198 -9.892 29.324 1.00 98.62 124 ALA A N 1
ATOM 1051 C CA . ALA A 1 124 ? -15.579 -10.486 28.041 1.00 98.62 124 ALA A CA 1
ATOM 1052 C C . ALA A 1 124 ? -15.717 -9.431 26.927 1.00 98.62 124 ALA A C 1
ATOM 1054 O O . ALA A 1 124 ? -15.190 -9.624 25.831 1.00 98.62 124 ALA A O 1
ATOM 1055 N N . ILE A 1 125 ? -16.350 -8.285 27.213 1.00 98.56 125 ILE A N 1
ATOM 1056 C CA . ILE A 1 125 ? -16.454 -7.164 26.261 1.00 98.56 125 ILE A CA 1
ATOM 1057 C C . ILE A 1 125 ? -15.058 -6.673 25.868 1.00 98.56 125 ILE A C 1
ATOM 1059 O O . ILE A 1 125 ? -14.751 -6.574 24.681 1.00 98.56 125 ILE A O 1
ATOM 1063 N N . ARG A 1 126 ? -14.179 -6.428 26.848 1.00 98.56 126 ARG A N 1
ATOM 1064 C CA . ARG A 1 126 ? -12.801 -5.974 26.596 1.00 98.56 126 ARG A CA 1
ATOM 1065 C C . ARG A 1 126 ? -11.998 -6.984 25.781 1.00 98.56 126 ARG A C 1
ATOM 1067 O O . ARG A 1 126 ? -11.191 -6.594 24.937 1.00 98.56 126 ARG A O 1
ATOM 1074 N N . GLN A 1 127 ? -12.213 -8.277 26.009 1.00 98.50 127 GLN A N 1
ATOM 1075 C CA . GLN A 1 127 ? -11.566 -9.330 25.234 1.00 98.50 127 GLN A CA 1
ATOM 1076 C C . GLN A 1 127 ? -12.006 -9.301 23.764 1.00 98.50 127 GLN A C 1
ATOM 1078 O O . GLN A 1 127 ? -11.154 -9.383 22.876 1.00 98.50 127 GLN A O 1
ATOM 1083 N N . GLU A 1 128 ? -13.300 -9.130 23.489 1.00 98.31 128 GLU A N 1
ATOM 1084 C CA . GLU A 1 128 ? -13.810 -9.018 22.118 1.00 98.31 128 GLU A CA 1
ATOM 1085 C C . GLU A 1 128 ? -13.370 -7.717 21.432 1.00 98.31 128 GLU A C 1
ATOM 1087 O O . GLU A 1 128 ? -12.912 -7.752 20.289 1.00 98.31 128 GLU A O 1
ATOM 1092 N N . GLU A 1 129 ? -13.375 -6.583 22.138 1.00 98.44 129 GLU A N 1
ATOM 1093 C CA . GLU A 1 129 ? -12.811 -5.321 21.633 1.00 98.44 129 GLU A CA 1
ATOM 1094 C C . GLU A 1 129 ? -11.341 -5.489 21.221 1.00 98.44 129 GLU A C 1
ATOM 1096 O O . GLU A 1 129 ? -10.928 -5.044 20.146 1.00 98.44 129 GLU A O 1
ATOM 1101 N N . MET A 1 130 ? -10.544 -6.197 22.028 1.00 98.25 130 MET A N 1
ATOM 1102 C CA . MET A 1 130 ? -9.147 -6.476 21.702 1.00 98.25 130 MET A CA 1
ATOM 1103 C C . MET A 1 130 ? -9.008 -7.373 20.464 1.00 98.25 130 MET A C 1
ATOM 1105 O O . MET A 1 130 ? -8.095 -7.168 19.659 1.00 98.25 130 MET A O 1
ATOM 1109 N N . ARG A 1 131 ? -9.896 -8.356 20.276 1.00 98.31 131 ARG A N 1
ATOM 1110 C CA . ARG A 1 131 ? -9.905 -9.199 19.068 1.00 98.31 131 ARG A CA 1
ATOM 1111 C C . ARG A 1 131 ? -10.212 -8.375 17.823 1.00 98.31 131 ARG A C 1
ATOM 1113 O O . ARG A 1 131 ? -9.513 -8.535 16.821 1.00 98.31 131 ARG A O 1
ATOM 1120 N N . ILE A 1 132 ? -11.185 -7.468 17.905 1.00 98.44 132 ILE A N 1
ATOM 1121 C CA . ILE A 1 132 ? -11.519 -6.542 16.817 1.00 98.44 132 ILE A CA 1
ATOM 1122 C C . ILE A 1 132 ? -10.308 -5.664 16.488 1.00 98.44 132 ILE A C 1
ATOM 1124 O O . ILE A 1 132 ? -9.903 -5.615 15.329 1.00 98.44 132 ILE A O 1
ATOM 1128 N N . LEU A 1 133 ? -9.673 -5.049 17.492 1.00 98.38 133 LEU A N 1
ATOM 1129 C CA . LEU A 1 133 ? -8.484 -4.206 17.305 1.00 98.38 133 LEU A CA 1
ATOM 1130 C C . LEU A 1 133 ? -7.309 -4.957 16.660 1.00 98.38 133 LEU A C 1
ATOM 1132 O O . LEU A 1 133 ? -6.615 -4.427 15.794 1.00 98.38 133 LEU A O 1
ATOM 1136 N N . ARG A 1 134 ? -7.076 -6.214 17.050 1.00 98.31 134 ARG A N 1
ATOM 1137 C CA . ARG A 1 134 ? -6.032 -7.043 16.426 1.00 98.31 134 ARG A CA 1
ATOM 1138 C C . ARG A 1 134 ? -6.364 -7.363 14.969 1.00 98.31 134 ARG A C 1
ATOM 1140 O O . ARG A 1 134 ? -5.484 -7.290 14.114 1.00 98.31 134 ARG A O 1
ATOM 1147 N N . ALA A 1 135 ? -7.621 -7.695 14.678 1.00 98.25 135 ALA A N 1
ATOM 1148 C CA . ALA A 1 135 ? -8.066 -7.994 13.321 1.00 98.25 135 ALA A CA 1
ATOM 1149 C C . ALA A 1 135 ? -7.992 -6.761 12.406 1.00 98.25 135 ALA A C 1
ATOM 1151 O O . ALA A 1 135 ? -7.561 -6.876 11.257 1.00 98.25 135 ALA A O 1
ATOM 1152 N N . THR A 1 136 ? -8.365 -5.578 12.903 1.00 98.19 136 THR A N 1
ATOM 1153 C CA . THR A 1 136 ? -8.248 -4.327 12.143 1.00 98.19 136 THR A CA 1
ATOM 1154 C C . THR A 1 136 ? -6.791 -3.986 11.862 1.00 98.19 136 THR A C 1
ATOM 1156 O O . THR A 1 136 ? -6.466 -3.673 10.718 1.00 98.19 136 THR A O 1
ATOM 1159 N N . LEU A 1 137 ? -5.897 -4.136 12.845 1.00 97.94 137 LEU A N 1
ATOM 1160 C CA . LEU A 1 137 ? -4.464 -3.908 12.658 1.00 97.94 137 LEU A CA 1
ATOM 1161 C C . LEU A 1 137 ? -3.857 -4.870 11.625 1.00 97.94 137 LEU A C 1
ATOM 1163 O O . LEU A 1 137 ? -3.137 -4.433 10.728 1.00 97.94 137 LEU A O 1
ATOM 1167 N N . TYR A 1 138 ? -4.200 -6.160 11.690 1.00 97.69 138 TYR A N 1
ATOM 1168 C CA . TYR A 1 138 ? -3.750 -7.146 10.705 1.00 97.69 138 TYR A CA 1
ATOM 1169 C C . TYR A 1 138 ? -4.266 -6.836 9.293 1.00 97.69 138 TYR A C 1
ATOM 1171 O O . TYR A 1 138 ? -3.503 -6.867 8.327 1.00 97.69 138 TYR A O 1
ATOM 1179 N N . ASN A 1 139 ? -5.553 -6.500 9.159 1.00 98.00 139 ASN A N 1
ATOM 1180 C CA . ASN A 1 139 ? -6.133 -6.126 7.870 1.00 98.00 139 ASN A CA 1
ATOM 1181 C C . ASN A 1 139 ? -5.482 -4.861 7.302 1.00 98.00 139 ASN A C 1
ATOM 1183 O O . ASN A 1 139 ? -5.157 -4.831 6.118 1.00 98.00 139 ASN A O 1
ATOM 1187 N N . HIS A 1 140 ? -5.245 -3.848 8.136 1.00 97.88 140 HIS A N 1
ATOM 1188 C CA . HIS A 1 140 ? -4.572 -2.621 7.722 1.00 97.88 140 HIS A CA 1
ATOM 1189 C C . HIS A 1 140 ? -3.148 -2.896 7.224 1.00 97.88 140 HIS A C 1
ATOM 1191 O O . HIS A 1 140 ? -2.793 -2.471 6.125 1.00 97.88 140 HIS A O 1
ATOM 1197 N N . ALA A 1 141 ? -2.367 -3.684 7.969 1.00 97.94 141 ALA A N 1
ATOM 1198 C CA . ALA A 1 141 ? -1.035 -4.102 7.540 1.00 97.94 141 ALA A CA 1
ATOM 1199 C C . ALA A 1 141 ? -1.086 -4.861 6.204 1.00 97.94 141 ALA A C 1
ATOM 1201 O O . ALA A 1 141 ? -0.316 -4.561 5.293 1.00 97.94 141 ALA A O 1
ATOM 1202 N N . ARG A 1 142 ? -2.038 -5.791 6.037 1.00 97.94 142 ARG A N 1
ATOM 1203 C CA . ARG A 1 142 ? -2.219 -6.533 4.780 1.00 97.94 142 ARG A CA 1
ATOM 1204 C C . ARG A 1 142 ? -2.530 -5.610 3.599 1.00 97.94 142 ARG A C 1
ATOM 1206 O O . ARG A 1 142 ? -1.995 -5.829 2.517 1.00 97.94 142 ARG A O 1
ATOM 1213 N N . LEU A 1 143 ? -3.359 -4.582 3.799 1.00 97.81 143 LEU A N 1
ATOM 1214 C CA . LEU A 1 143 ? -3.665 -3.585 2.767 1.00 97.81 143 LEU A CA 1
ATOM 1215 C C . LEU A 1 143 ? -2.428 -2.768 2.380 1.00 97.81 143 LEU A C 1
ATOM 1217 O O . LEU A 1 143 ? -2.179 -2.599 1.189 1.00 97.81 143 LEU A O 1
ATOM 1221 N N . ILE A 1 144 ? -1.631 -2.319 3.356 1.00 98.06 144 ILE A N 1
ATOM 1222 C CA . ILE A 1 144 ? -0.375 -1.599 3.094 1.00 98.06 144 ILE A CA 1
ATOM 1223 C C . ILE A 1 144 ? 0.592 -2.479 2.301 1.00 98.06 144 ILE A C 1
ATOM 1225 O O . ILE A 1 144 ? 1.116 -2.051 1.275 1.00 98.06 144 ILE A O 1
ATOM 1229 N N . TYR A 1 145 ? 0.811 -3.722 2.738 1.00 97.69 145 TYR A N 1
ATOM 1230 C CA . TYR A 1 145 ? 1.699 -4.638 2.025 1.00 97.69 145 TYR A CA 1
ATOM 1231 C C . TYR A 1 145 ? 1.195 -4.942 0.612 1.00 97.69 145 TYR A C 1
ATOM 1233 O O . TYR A 1 145 ? 1.999 -4.971 -0.316 1.00 97.69 145 TYR A O 1
ATOM 1241 N N . GLY A 1 146 ? -0.118 -5.104 0.428 1.00 98.19 146 GLY A N 1
ATOM 1242 C CA . GLY A 1 146 ? -0.723 -5.282 -0.892 1.00 98.19 146 GLY A CA 1
ATOM 1243 C C . GLY A 1 146 ? -0.517 -4.071 -1.804 1.00 98.19 146 GLY A C 1
ATOM 1244 O O . GLY A 1 146 ? -0.117 -4.232 -2.954 1.00 98.19 146 GLY A O 1
ATOM 1245 N N . ALA A 1 147 ? -0.718 -2.858 -1.287 1.00 97.81 147 ALA A N 1
ATOM 1246 C CA . ALA A 1 147 ? -0.480 -1.626 -2.035 1.00 97.81 147 ALA A CA 1
ATOM 1247 C C . ALA A 1 147 ? 0.998 -1.472 -2.429 1.00 97.81 147 ALA A C 1
ATOM 1249 O O . ALA A 1 147 ? 1.295 -1.176 -3.585 1.00 97.81 147 ALA A O 1
ATOM 1250 N N . ASN A 1 148 ? 1.923 -1.747 -1.505 1.00 98.12 148 ASN A N 1
ATOM 1251 C CA . ASN A 1 148 ? 3.361 -1.693 -1.771 1.00 98.12 148 ASN A CA 1
ATOM 1252 C C . ASN A 1 148 ? 3.790 -2.733 -2.814 1.00 98.12 148 ASN A C 1
ATOM 1254 O O . ASN A 1 148 ? 4.537 -2.406 -3.733 1.00 98.12 148 ASN A O 1
ATOM 1258 N N . ALA A 1 149 ? 3.298 -3.971 -2.703 1.00 98.00 149 ALA A N 1
ATOM 1259 C CA . ALA A 1 149 ? 3.587 -5.028 -3.669 1.00 98.00 149 ALA A CA 1
ATOM 1260 C C . ALA A 1 149 ? 3.081 -4.664 -5.072 1.00 98.00 149 ALA A C 1
ATOM 1262 O O . ALA A 1 149 ? 3.813 -4.829 -6.046 1.00 98.00 149 ALA A O 1
ATOM 1263 N N . ASN A 1 150 ? 1.871 -4.108 -5.170 1.00 97.94 150 ASN A N 1
ATOM 1264 C CA . ASN A 1 150 ? 1.329 -3.619 -6.436 1.00 97.94 150 ASN A CA 1
ATOM 1265 C C . ASN A 1 150 ? 2.160 -2.456 -6.996 1.00 97.94 150 ASN A C 1
ATOM 1267 O O . ASN A 1 150 ? 2.442 -2.437 -8.187 1.00 97.94 150 ASN A O 1
ATOM 1271 N N . GLY A 1 151 ? 2.607 -1.523 -6.150 1.00 98.19 151 GLY A N 1
ATOM 1272 C CA . GLY A 1 151 ? 3.482 -0.427 -6.571 1.00 98.19 151 GLY A CA 1
ATOM 1273 C C . GLY A 1 151 ? 4.812 -0.921 -7.148 1.00 98.19 151 GLY A C 1
ATOM 1274 O O . GLY A 1 151 ? 5.227 -0.465 -8.211 1.00 98.19 151 GLY A O 1
ATOM 1275 N N . LEU A 1 152 ? 5.449 -1.893 -6.489 1.00 98.06 152 LEU A N 1
ATOM 1276 C CA . LEU A 1 152 ? 6.681 -2.517 -6.982 1.00 98.06 152 LEU A CA 1
ATOM 1277 C C . LEU A 1 152 ? 6.455 -3.282 -8.289 1.00 98.06 152 LEU A C 1
ATOM 1279 O O . LEU A 1 152 ? 7.275 -3.184 -9.194 1.00 98.06 152 LEU A O 1
ATOM 1283 N N . ARG A 1 153 ? 5.336 -4.006 -8.408 1.00 98.25 153 ARG A N 1
ATOM 1284 C CA . ARG A 1 153 ? 4.945 -4.707 -9.639 1.00 98.25 153 ARG A CA 1
ATOM 1285 C C . ARG A 1 153 ? 4.862 -3.732 -10.815 1.00 98.25 153 ARG A C 1
ATOM 1287 O O . ARG A 1 153 ? 5.527 -3.949 -11.817 1.00 98.25 153 ARG A O 1
ATOM 1294 N N . THR A 1 154 ? 4.142 -2.624 -10.644 1.00 98.31 154 THR A N 1
ATOM 1295 C CA . THR A 1 154 ? 4.013 -1.592 -11.679 1.00 98.31 154 THR A CA 1
ATOM 1296 C C . THR A 1 154 ? 5.367 -0.998 -12.071 1.00 98.31 154 THR A C 1
ATOM 1298 O O . THR A 1 154 ? 5.609 -0.768 -13.250 1.00 98.31 154 THR A O 1
ATOM 1301 N N . GLN A 1 155 ? 6.269 -0.764 -11.110 1.00 98.31 155 GLN A N 1
ATOM 1302 C CA . GLN A 1 155 ? 7.618 -0.267 -11.414 1.00 98.31 155 GLN A CA 1
ATOM 1303 C C . GLN A 1 155 ? 8.451 -1.287 -12.196 1.00 98.31 155 GLN A C 1
ATOM 1305 O O . GLN A 1 155 ? 9.155 -0.906 -13.127 1.00 98.31 155 GLN A O 1
ATOM 1310 N N . ILE A 1 156 ? 8.370 -2.572 -11.839 1.00 98.31 156 ILE A N 1
ATOM 1311 C CA . ILE A 1 156 ? 9.048 -3.647 -12.573 1.00 98.31 156 ILE A CA 1
ATOM 1312 C C . ILE A 1 156 ? 8.539 -3.700 -14.014 1.00 98.31 156 ILE A C 1
ATOM 1314 O O . ILE A 1 156 ? 9.353 -3.737 -14.932 1.00 98.31 156 ILE A O 1
ATOM 1318 N N . ASP A 1 157 ? 7.221 -3.643 -14.210 1.00 98.31 157 ASP A N 1
ATOM 1319 C CA . ASP A 1 157 ? 6.612 -3.684 -15.541 1.00 98.31 157 ASP A CA 1
ATOM 1320 C C . ASP A 1 157 ? 7.067 -2.481 -16.394 1.00 98.31 157 ASP A C 1
ATOM 1322 O O . ASP A 1 157 ? 7.495 -2.659 -17.532 1.00 98.31 157 ASP A O 1
ATOM 1326 N N . GLN A 1 158 ? 7.089 -1.272 -15.818 1.00 98.12 158 GLN A N 1
ATOM 1327 C CA . GLN A 1 158 ? 7.585 -0.060 -16.490 1.00 98.12 158 GLN A CA 1
ATOM 1328 C C . GLN A 1 158 ? 9.067 -0.149 -16.871 1.00 98.12 158 GLN A C 1
ATOM 1330 O O . GLN A 1 158 ? 9.458 0.259 -17.964 1.00 98.12 158 GLN A O 1
ATOM 1335 N N . ILE A 1 159 ? 9.909 -0.664 -15.970 1.00 98.06 159 ILE A N 1
ATOM 1336 C CA . ILE A 1 159 ? 11.343 -0.829 -16.239 1.00 98.06 159 ILE A CA 1
ATOM 1337 C C . ILE A 1 159 ? 11.562 -1.888 -17.321 1.00 98.06 159 ILE A C 1
ATOM 1339 O O . ILE A 1 159 ? 12.415 -1.689 -18.182 1.00 98.06 159 ILE A O 1
ATOM 1343 N N . SER A 1 160 ? 10.794 -2.981 -17.301 1.00 98.31 160 SER A N 1
ATOM 1344 C CA . SER A 1 160 ? 10.864 -4.022 -18.328 1.00 98.31 160 SER A CA 1
ATOM 1345 C C . SER A 1 160 ? 10.510 -3.460 -19.702 1.00 98.31 160 SER A C 1
ATOM 1347 O O . SER A 1 160 ? 11.270 -3.650 -20.643 1.00 98.31 160 SER A O 1
ATOM 1349 N N . GLU A 1 161 ? 9.419 -2.699 -19.805 1.00 98.25 161 GLU A N 1
ATOM 1350 C CA . GLU A 1 161 ? 9.013 -2.073 -21.066 1.00 98.25 161 GLU A CA 1
ATOM 1351 C C . GLU A 1 161 ? 10.084 -1.101 -21.584 1.00 98.25 161 GLU A C 1
ATOM 1353 O O . GLU A 1 161 ? 10.416 -1.090 -22.769 1.00 98.25 161 GLU A O 1
ATOM 1358 N N . TYR A 1 162 ? 10.689 -0.315 -20.691 1.00 98.00 162 TYR A N 1
ATOM 1359 C CA . TYR A 1 162 ? 11.782 0.581 -21.061 1.00 98.00 162 TYR A CA 1
ATOM 1360 C C . TYR A 1 162 ? 13.049 -0.175 -21.495 1.00 98.00 162 TYR A C 1
ATOM 1362 O O . TYR A 1 162 ? 13.736 0.241 -22.429 1.00 98.00 162 TYR A O 1
ATOM 1370 N N . MET A 1 163 ? 13.367 -1.298 -20.845 1.00 98.25 163 MET A N 1
ATOM 1371 C CA . MET A 1 163 ? 14.466 -2.172 -21.260 1.00 98.25 163 MET A CA 1
ATOM 1372 C C . MET A 1 163 ? 14.231 -2.768 -22.646 1.00 98.25 163 MET A C 1
ATOM 1374 O O . MET A 1 163 ? 15.173 -2.814 -23.439 1.00 98.25 163 MET A O 1
ATOM 1378 N N . ASP A 1 164 ? 13.005 -3.193 -22.949 1.00 98.19 164 ASP A N 1
ATOM 1379 C CA . ASP A 1 164 ? 12.647 -3.730 -24.262 1.00 98.19 164 ASP A CA 1
ATOM 1380 C C . ASP A 1 164 ? 12.837 -2.655 -25.344 1.00 98.19 164 ASP A C 1
ATOM 1382 O O . ASP A 1 164 ? 13.542 -2.884 -26.327 1.00 98.19 164 ASP A O 1
ATOM 1386 N N . GLN A 1 165 ? 12.357 -1.429 -25.101 1.00 98.06 165 GLN A N 1
ATOM 1387 C CA . GLN A 1 165 ? 12.563 -0.291 -26.010 1.00 98.06 165 GLN A CA 1
ATOM 1388 C C . GLN A 1 165 ? 14.048 0.022 -26.240 1.00 98.06 165 GLN A C 1
ATOM 1390 O O . GLN A 1 165 ? 14.476 0.249 -27.372 1.00 98.06 165 GLN A O 1
ATOM 1395 N N . LEU A 1 166 ? 14.861 0.035 -25.178 1.00 97.88 166 LEU A N 1
ATOM 1396 C CA . LEU A 1 166 ? 16.304 0.249 -25.311 1.00 97.88 166 LEU A CA 1
ATOM 1397 C C . LEU A 1 166 ? 16.987 -0.883 -26.080 1.00 97.88 166 LEU A C 1
ATOM 1399 O O . LEU A 1 166 ? 17.933 -0.628 -26.827 1.00 97.88 166 LEU A O 1
ATOM 1403 N N . THR A 1 167 ? 16.519 -2.116 -25.901 1.00 98.31 167 THR A N 1
ATOM 1404 C CA . THR A 1 167 ? 17.038 -3.288 -26.609 1.00 98.31 167 THR A CA 1
ATOM 1405 C C . THR A 1 167 ? 16.732 -3.194 -28.101 1.00 98.31 167 THR A C 1
ATOM 1407 O O . THR A 1 167 ? 17.629 -3.417 -28.912 1.00 98.31 167 THR A O 1
ATOM 1410 N N . ASP A 1 168 ? 15.524 -2.772 -28.475 1.00 98.06 168 ASP A N 1
ATOM 1411 C CA . ASP A 1 168 ? 15.147 -2.548 -29.874 1.00 98.06 168 ASP A CA 1
ATOM 1412 C C . ASP A 1 168 ? 16.012 -1.466 -30.530 1.00 98.06 168 ASP A C 1
ATOM 1414 O O . ASP A 1 168 ? 16.566 -1.675 -31.611 1.00 98.06 168 ASP A O 1
ATOM 1418 N N . VAL A 1 169 ? 16.216 -0.338 -29.843 1.00 97.88 169 VAL A N 1
ATOM 1419 C CA . VAL A 1 169 ? 17.084 0.749 -30.328 1.00 97.88 169 VAL A CA 1
ATOM 1420 C C . VAL A 1 169 ? 18.535 0.282 -30.473 1.00 97.88 169 VAL A C 1
ATOM 1422 O O . VAL A 1 169 ? 19.218 0.629 -31.440 1.00 97.88 169 VAL A O 1
ATOM 1425 N N . LEU A 1 170 ? 19.029 -0.518 -29.527 1.00 97.75 170 LEU A N 1
ATOM 1426 C CA . LEU A 1 170 ? 20.371 -1.089 -29.595 1.00 97.75 170 LEU A CA 1
ATOM 1427 C C . LEU A 1 170 ? 20.510 -2.028 -30.797 1.00 97.75 170 LEU A C 1
ATOM 1429 O O . LEU A 1 170 ? 21.508 -1.935 -31.513 1.00 97.75 170 LEU A O 1
ATOM 1433 N N . ASN A 1 171 ? 19.518 -2.884 -31.045 1.00 97.56 171 ASN A N 1
ATOM 1434 C CA . ASN A 1 171 ? 19.500 -3.779 -32.200 1.00 97.56 171 ASN A CA 1
ATOM 1435 C C . ASN A 1 171 ? 19.492 -2.987 -33.516 1.00 97.56 171 ASN A C 1
ATOM 1437 O O . ASN A 1 171 ? 20.287 -3.285 -34.406 1.00 97.56 171 ASN A O 1
ATOM 1441 N N . GLU A 1 172 ? 18.688 -1.924 -33.612 1.00 97.62 172 GLU A N 1
ATOM 1442 C CA . GLU A 1 172 ? 18.660 -1.037 -34.783 1.00 97.62 172 GLU A CA 1
ATOM 1443 C C . GLU A 1 172 ? 20.029 -0.378 -35.028 1.00 97.62 172 GLU A C 1
ATOM 1445 O O . GLU A 1 172 ? 20.513 -0.310 -36.163 1.00 97.62 172 GLU A O 1
ATOM 1450 N N . PHE A 1 173 ? 20.697 0.098 -33.972 1.00 96.62 173 PHE A N 1
ATOM 1451 C CA . PHE A 1 173 ? 22.039 0.663 -34.104 1.00 96.62 173 PHE A CA 1
ATOM 1452 C C . PHE A 1 173 ? 23.084 -0.380 -34.496 1.00 96.62 173 PHE A C 1
ATOM 1454 O O . PHE A 1 173 ? 23.970 -0.069 -35.295 1.00 96.62 173 PHE A O 1
ATOM 1461 N N . GLN A 1 174 ? 22.993 -1.603 -33.971 1.00 97.00 174 GLN A N 1
ATOM 1462 C CA . GLN A 1 174 ? 23.888 -2.694 -34.351 1.00 97.00 174 GLN A CA 1
ATOM 1463 C C . GLN A 1 174 ? 23.712 -3.089 -35.819 1.00 97.00 174 GLN A C 1
ATOM 1465 O O . GLN A 1 174 ? 24.715 -3.254 -36.516 1.00 97.00 174 GLN A O 1
ATOM 1470 N N . GLU A 1 175 ? 22.472 -3.181 -36.301 1.00 97.12 175 GLU A N 1
ATOM 1471 C CA . GLU A 1 175 ? 22.167 -3.457 -37.707 1.00 97.12 175 GLU A CA 1
ATOM 1472 C C . GLU A 1 175 ? 22.744 -2.361 -38.611 1.00 97.12 175 GLU A C 1
ATOM 1474 O O . GLU A 1 175 ? 23.538 -2.649 -39.508 1.00 97.12 175 GLU A O 1
ATOM 1479 N N . LYS A 1 176 ? 22.477 -1.085 -38.298 1.00 94.75 176 LYS A N 1
ATOM 1480 C CA . LYS A 1 176 ? 23.047 0.046 -39.048 1.00 94.75 176 LYS A CA 1
ATOM 1481 C C . LYS A 1 176 ? 24.574 0.038 -39.037 1.00 94.75 176 LYS A C 1
ATOM 1483 O O . LYS A 1 176 ? 25.196 0.271 -40.070 1.00 94.75 176 LYS A O 1
ATOM 1488 N N . ALA A 1 177 ? 25.203 -0.232 -37.894 1.00 93.94 177 ALA A N 1
ATOM 1489 C CA . ALA A 1 177 ? 26.659 -0.310 -37.798 1.00 93.94 177 ALA A CA 1
ATOM 1490 C C . ALA A 1 177 ? 27.232 -1.455 -38.652 1.00 93.94 177 ALA A C 1
ATOM 1492 O O . ALA A 1 177 ? 28.261 -1.277 -39.312 1.00 93.94 177 ALA A O 1
ATOM 1493 N N . ALA A 1 178 ? 26.562 -2.612 -38.678 1.00 95.25 178 ALA A N 1
ATOM 1494 C CA . ALA A 1 178 ? 26.931 -3.731 -39.537 1.00 95.25 178 ALA A CA 1
ATOM 1495 C C . ALA A 1 178 ? 26.800 -3.364 -41.025 1.00 95.25 178 ALA A C 1
ATOM 1497 O O . ALA A 1 178 ? 27.729 -3.617 -41.796 1.00 95.25 178 ALA A O 1
ATOM 1498 N N . ASP A 1 179 ? 25.718 -2.692 -41.418 1.00 94.50 179 ASP A N 1
ATOM 1499 C CA . ASP A 1 179 ? 25.507 -2.208 -42.786 1.00 94.50 179 ASP A CA 1
ATOM 1500 C C . ASP A 1 179 ? 26.575 -1.203 -43.225 1.00 94.50 179 ASP A C 1
ATOM 1502 O O . ASP A 1 179 ? 27.130 -1.316 -44.327 1.00 94.50 179 ASP A O 1
ATOM 1506 N N . TYR A 1 180 ? 26.925 -0.244 -42.363 1.00 89.25 180 TYR A N 1
ATOM 1507 C CA . TYR A 1 180 ? 27.999 0.711 -42.640 1.00 89.25 180 TYR A CA 1
ATOM 1508 C C . TYR A 1 180 ? 29.349 0.014 -42.784 1.00 89.25 180 TYR A C 1
ATOM 1510 O O . TYR A 1 180 ? 30.083 0.295 -43.736 1.00 89.25 180 TYR A O 1
ATOM 1518 N N . ARG A 1 181 ? 29.657 -0.944 -41.903 1.00 92.69 181 ARG A N 1
ATOM 1519 C CA . ARG A 1 181 ? 30.888 -1.737 -41.982 1.00 92.69 181 ARG A CA 1
ATOM 1520 C C . ARG A 1 181 ? 30.961 -2.540 -43.280 1.00 92.69 181 ARG A C 1
ATOM 1522 O O . ARG A 1 181 ? 31.967 -2.464 -43.984 1.00 92.69 181 ARG A O 1
ATOM 1529 N N . ASN A 1 182 ? 29.884 -3.235 -43.642 1.00 94.31 182 ASN A N 1
ATOM 1530 C CA . ASN A 1 182 ? 29.787 -3.992 -44.891 1.00 94.31 182 ASN A CA 1
ATOM 1531 C C . ASN A 1 182 ? 29.951 -3.081 -46.118 1.00 94.31 182 ASN A C 1
ATOM 1533 O O . ASN A 1 182 ? 30.653 -3.422 -47.078 1.00 94.31 182 ASN A O 1
ATOM 1537 N N . THR A 1 183 ? 29.340 -1.895 -46.080 1.00 91.81 183 THR A N 1
ATOM 1538 C CA . THR A 1 183 ? 29.460 -0.884 -47.137 1.00 91.81 183 THR A CA 1
ATOM 1539 C C . THR A 1 183 ? 30.900 -0.386 -47.265 1.00 91.81 183 THR A C 1
ATOM 1541 O O . THR A 1 183 ? 31.433 -0.336 -48.378 1.00 91.81 183 THR A O 1
ATOM 1544 N N . TYR A 1 184 ? 31.559 -0.072 -46.147 1.00 91.75 184 TYR A N 1
ATOM 1545 C CA . TYR A 1 184 ? 32.958 0.353 -46.117 1.00 91.75 184 TYR A CA 1
ATOM 1546 C C . TYR A 1 184 ? 33.900 -0.734 -46.652 1.00 91.75 184 TYR A C 1
ATOM 1548 O O . TYR A 1 184 ? 34.697 -0.464 -47.553 1.00 91.75 184 TYR A O 1
ATOM 1556 N N . ASP A 1 185 ? 33.769 -1.978 -46.185 1.00 94.44 185 ASP A N 1
ATOM 1557 C CA . ASP A 1 185 ? 34.599 -3.099 -46.641 1.00 94.44 185 ASP A CA 1
ATOM 1558 C C . ASP A 1 185 ? 34.406 -3.379 -48.142 1.00 94.44 185 ASP A C 1
ATOM 1560 O O . ASP A 1 185 ? 35.370 -3.651 -48.873 1.00 94.44 185 ASP A O 1
ATOM 1564 N N . THR A 1 186 ? 33.177 -3.222 -48.643 1.00 94.75 186 THR A N 1
ATOM 1565 C CA . THR A 1 186 ? 32.867 -3.309 -50.076 1.00 94.75 186 THR A CA 1
ATOM 1566 C C . THR A 1 186 ? 33.546 -2.192 -50.870 1.00 94.75 186 THR A C 1
ATOM 1568 O O . THR A 1 186 ? 34.169 -2.465 -51.901 1.00 94.75 186 THR A O 1
ATOM 1571 N N . LEU A 1 187 ? 33.458 -0.938 -50.411 1.00 92.88 187 LEU A N 1
ATOM 1572 C CA . LEU A 1 187 ? 34.119 0.206 -51.051 1.00 92.88 187 LEU A CA 1
ATOM 1573 C C . LEU A 1 187 ? 35.637 0.023 -51.072 1.00 92.88 187 LEU A C 1
ATOM 1575 O O . LEU A 1 187 ? 36.262 0.171 -52.121 1.00 92.88 187 LEU A O 1
ATOM 1579 N N . ARG A 1 188 ? 36.223 -0.392 -49.948 1.00 93.94 188 ARG A N 1
ATOM 1580 C CA . ARG A 1 188 ? 37.656 -0.662 -49.815 1.00 93.94 188 ARG A CA 1
ATOM 1581 C C . ARG A 1 188 ? 38.122 -1.784 -50.743 1.00 93.94 188 ARG A C 1
ATOM 1583 O O . ARG A 1 188 ? 39.204 -1.709 -51.328 1.00 93.94 188 ARG A O 1
ATOM 1590 N N . THR A 1 189 ? 37.311 -2.828 -50.906 1.00 95.44 189 THR A N 1
ATOM 1591 C CA . THR A 1 189 ? 37.607 -3.932 -51.829 1.00 95.44 189 THR A CA 1
ATOM 1592 C C . THR A 1 189 ? 37.542 -3.472 -53.284 1.00 95.44 189 THR A C 1
ATOM 1594 O O . THR A 1 189 ? 38.473 -3.742 -54.046 1.00 95.44 189 THR A O 1
ATOM 1597 N N . LYS A 1 190 ? 36.499 -2.722 -53.665 1.00 93.50 190 LYS A N 1
ATOM 1598 C CA . LYS A 1 190 ? 36.380 -2.115 -55.003 1.00 93.50 190 LYS A CA 1
ATOM 1599 C C . LYS A 1 190 ? 37.563 -1.197 -55.308 1.00 93.50 190 LYS A C 1
ATOM 1601 O O . LYS A 1 190 ? 38.144 -1.304 -56.385 1.00 93.50 190 LYS A O 1
ATOM 1606 N N . ASP A 1 191 ? 37.981 -0.380 -54.346 1.00 94.12 191 ASP A N 1
ATOM 1607 C CA . ASP A 1 191 ? 39.136 0.502 -54.486 1.00 94.12 191 ASP A CA 1
ATOM 1608 C C . ASP A 1 191 ? 40.432 -0.267 -54.793 1.00 94.12 191 ASP A C 1
ATOM 1610 O O . ASP A 1 191 ? 41.172 0.074 -55.724 1.00 94.12 191 ASP A O 1
ATOM 1614 N N . ARG A 1 192 ? 40.684 -1.366 -54.070 1.00 93.31 192 ARG A N 1
ATOM 1615 C CA . ARG A 1 192 ? 41.825 -2.262 -54.328 1.00 93.31 192 ARG A CA 1
ATOM 1616 C C . ARG A 1 192 ? 41.737 -2.956 -55.689 1.00 93.31 192 ARG A C 1
ATOM 1618 O O . ARG A 1 192 ? 42.771 -3.240 -56.294 1.00 93.31 192 ARG A O 1
ATOM 1625 N N . LEU A 1 193 ? 40.533 -3.253 -56.179 1.00 94.38 193 LEU A N 1
ATOM 1626 C CA . LEU A 1 193 ? 40.344 -3.864 -57.497 1.00 94.38 193 LEU A CA 1
ATOM 1627 C C . LEU A 1 193 ? 40.682 -2.900 -58.636 1.00 94.38 193 LEU A C 1
ATOM 1629 O O . LEU A 1 193 ? 41.244 -3.358 -59.628 1.00 94.38 193 LEU A O 1
ATOM 1633 N N . LEU A 1 194 ? 40.439 -1.593 -58.488 1.00 93.56 194 LEU A N 1
ATOM 1634 C CA . LEU A 1 194 ? 40.818 -0.595 -59.500 1.00 93.56 194 LEU A CA 1
ATOM 1635 C C . LEU A 1 194 ? 42.327 -0.605 -59.787 1.00 93.56 194 LEU A C 1
ATOM 1637 O O . LEU A 1 194 ? 42.741 -0.469 -60.935 1.00 93.56 194 LEU A O 1
ATOM 1641 N N . ASP A 1 195 ? 43.151 -0.835 -58.761 1.00 91.75 195 ASP A N 1
ATOM 1642 C CA . ASP A 1 195 ? 44.602 -0.994 -58.912 1.00 91.75 195 ASP A CA 1
ATOM 1643 C C . ASP A 1 195 ? 44.985 -2.235 -59.733 1.00 91.75 195 ASP A C 1
ATOM 1645 O O . ASP A 1 195 ? 45.904 -2.187 -60.553 1.00 91.75 195 ASP A O 1
ATOM 1649 N N . LYS A 1 196 ? 44.278 -3.353 -59.533 1.00 91.69 196 LYS A N 1
ATOM 1650 C CA . LYS A 1 196 ? 44.496 -4.591 -60.298 1.00 91.69 196 LYS A CA 1
ATOM 1651 C C . LYS A 1 196 ? 43.999 -4.454 -61.737 1.00 91.69 196 LYS A C 1
ATOM 1653 O O . LYS A 1 196 ? 44.712 -4.831 -62.659 1.00 91.69 196 LYS A O 1
ATOM 1658 N N . GLN A 1 197 ? 42.809 -3.882 -61.922 1.00 90.81 197 GLN A N 1
ATOM 1659 C CA . GLN A 1 197 ? 42.215 -3.632 -63.236 1.00 90.81 197 GLN A CA 1
ATOM 1660 C C . GLN A 1 197 ? 43.086 -2.706 -64.078 1.00 90.81 197 GLN A C 1
ATOM 1662 O O . GLN A 1 197 ? 43.265 -2.965 -65.261 1.00 90.81 197 GLN A O 1
ATOM 1667 N N . PHE A 1 198 ? 43.668 -1.667 -63.471 1.00 92.06 198 PHE A N 1
ATOM 1668 C CA . PHE A 1 198 ? 44.626 -0.812 -64.161 1.00 92.06 198 PHE A CA 1
ATOM 1669 C C . PHE A 1 198 ? 45.788 -1.631 -64.734 1.00 92.06 198 PHE A C 1
ATOM 1671 O O . PHE A 1 198 ? 46.072 -1.537 -65.924 1.00 92.06 198 PHE A O 1
ATOM 1678 N N . LYS A 1 199 ? 46.430 -2.460 -63.896 1.00 87.81 199 LYS A N 1
ATOM 1679 C CA . LYS A 1 199 ? 47.590 -3.264 -64.305 1.00 87.81 199 LYS A CA 1
ATOM 1680 C C . LYS A 1 199 ? 47.257 -4.209 -65.456 1.00 87.81 199 LYS A C 1
ATOM 1682 O O . LYS A 1 199 ? 48.014 -4.225 -66.411 1.00 87.81 199 LYS A O 1
ATOM 1687 N N . ILE A 1 200 ? 46.130 -4.922 -65.373 1.00 87.50 200 ILE A N 1
ATOM 1688 C CA . ILE A 1 200 ? 45.674 -5.869 -66.406 1.00 87.50 200 ILE A CA 1
ATOM 1689 C C . ILE A 1 200 ? 45.357 -5.135 -67.717 1.00 87.50 200 ILE A C 1
ATOM 1691 O O . ILE A 1 200 ? 45.917 -5.442 -68.762 1.00 87.50 200 ILE A O 1
ATOM 1695 N N . ASN A 1 201 ? 44.504 -4.107 -67.665 1.00 85.25 201 ASN A N 1
ATOM 1696 C CA . ASN A 1 201 ? 44.050 -3.415 -68.874 1.00 85.25 201 ASN A CA 1
ATO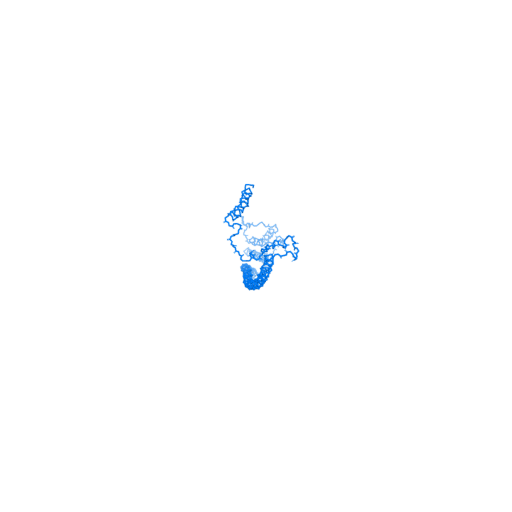M 1697 C C . ASN A 1 201 ? 45.205 -2.720 -69.618 1.00 85.25 201 ASN A C 1
ATOM 1699 O O . ASN A 1 201 ? 45.208 -2.670 -70.848 1.00 85.25 201 ASN A O 1
ATOM 1703 N N . PHE A 1 202 ? 46.180 -2.166 -68.888 1.00 85.31 202 PHE A N 1
ATOM 1704 C CA . PHE A 1 202 ? 47.313 -1.466 -69.496 1.00 85.31 202 PHE A CA 1
ATOM 1705 C C . PHE A 1 202 ? 48.452 -2.401 -69.914 1.00 85.31 202 PHE A C 1
ATOM 1707 O O . PHE A 1 202 ? 49.089 -2.099 -70.921 1.00 85.31 202 PHE A O 1
ATOM 1714 N N . SER A 1 203 ? 48.692 -3.526 -69.224 1.00 83.31 203 SER A N 1
ATOM 1715 C CA . SER A 1 203 ? 49.689 -4.516 -69.670 1.00 83.31 203 SER A CA 1
ATOM 1716 C C . SER A 1 203 ? 49.330 -5.151 -71.009 1.00 83.31 203 SER A C 1
ATOM 1718 O O . SER A 1 203 ? 50.226 -5.451 -71.791 1.00 83.31 203 SER A O 1
ATOM 1720 N N . ASP A 1 204 ? 48.033 -5.308 -71.281 1.00 80.31 204 ASP A N 1
ATOM 1721 C CA . ASP A 1 204 ? 47.541 -5.961 -72.499 1.00 80.31 204 ASP A CA 1
ATOM 1722 C C . ASP A 1 204 ? 47.476 -5.001 -73.701 1.00 80.31 204 ASP A C 1
ATOM 1724 O O . ASP A 1 204 ? 47.479 -5.437 -74.850 1.00 80.31 204 ASP A O 1
ATOM 1728 N N . THR A 1 205 ? 47.436 -3.686 -73.449 1.00 79.25 205 THR A N 1
ATOM 1729 C CA . THR A 1 205 ? 47.172 -2.664 -74.480 1.00 79.25 205 THR A CA 1
ATOM 1730 C C . THR A 1 205 ? 48.405 -1.827 -74.841 1.00 79.25 205 THR A C 1
ATOM 1732 O O . THR A 1 205 ? 48.475 -1.278 -75.939 1.00 79.25 205 THR A O 1
ATOM 1735 N N . ALA A 1 206 ? 49.385 -1.692 -73.941 1.00 79.94 206 ALA A N 1
ATOM 1736 C CA . ALA A 1 206 ? 50.506 -0.765 -74.100 1.00 79.94 206 ALA A CA 1
ATOM 1737 C C . ALA A 1 206 ? 51.877 -1.437 -73.926 1.00 79.94 206 ALA A C 1
ATOM 1739 O O . ALA A 1 206 ? 52.031 -2.433 -73.226 1.00 79.94 206 ALA A O 1
ATOM 1740 N N . GLN A 1 207 ? 52.912 -0.847 -74.533 1.00 81.81 207 GLN A N 1
ATOM 1741 C CA . GLN A 1 207 ? 54.300 -1.289 -74.353 1.00 81.81 207 GLN A CA 1
ATOM 1742 C C . GLN A 1 207 ? 54.739 -1.134 -72.887 1.00 81.81 207 GLN A C 1
ATOM 1744 O O . GLN A 1 207 ? 54.426 -0.127 -72.254 1.00 81.81 207 GLN A O 1
ATOM 1749 N N . SER A 1 208 ? 55.538 -2.072 -72.364 1.00 80.81 208 SER A N 1
ATOM 1750 C CA . SER A 1 208 ? 55.922 -2.126 -70.938 1.00 80.81 208 SER A CA 1
ATOM 1751 C C . SER A 1 208 ? 56.464 -0.802 -70.374 1.00 80.81 208 SER A C 1
ATOM 1753 O O . SER A 1 208 ? 56.082 -0.400 -69.278 1.00 80.81 208 SER A O 1
ATOM 1755 N N . ALA A 1 209 ? 57.308 -0.082 -71.123 1.00 81.00 209 ALA A N 1
ATOM 1756 C CA . ALA A 1 209 ? 57.859 1.206 -70.685 1.00 81.00 209 ALA A CA 1
ATOM 1757 C C . ALA A 1 209 ? 56.785 2.304 -70.545 1.00 81.00 209 ALA A C 1
ATOM 1759 O O . ALA A 1 209 ? 56.903 3.192 -69.698 1.00 81.00 209 ALA A O 1
ATOM 1760 N N . LEU A 1 210 ? 55.725 2.233 -71.355 1.00 84.06 210 LEU A N 1
ATOM 1761 C CA . LEU A 1 210 ? 54.590 3.150 -71.303 1.00 84.06 210 LEU A CA 1
ATOM 1762 C C . LEU A 1 210 ? 53.648 2.810 -70.140 1.00 84.06 210 LEU A C 1
ATOM 1764 O O . LEU A 1 210 ? 53.101 3.719 -69.516 1.00 84.06 210 LEU A O 1
ATOM 1768 N N . VAL A 1 211 ? 53.507 1.524 -69.801 1.00 87.06 211 VAL A N 1
ATOM 1769 C CA . VAL A 1 211 ? 52.697 1.049 -68.664 1.00 87.06 211 VAL A CA 1
ATOM 1770 C C . VAL A 1 211 ? 53.226 1.597 -67.336 1.00 87.06 211 VAL A C 1
ATOM 1772 O O . VAL A 1 211 ? 52.446 2.108 -66.531 1.00 87.06 211 VAL A O 1
ATOM 1775 N N . ASP A 1 212 ? 54.544 1.586 -67.125 1.00 86.88 212 ASP A N 1
ATOM 1776 C CA . ASP A 1 212 ? 55.156 2.126 -65.902 1.00 86.88 212 ASP A CA 1
ATOM 1777 C C . ASP A 1 212 ? 54.954 3.642 -65.765 1.00 86.88 212 ASP A C 1
ATOM 1779 O O . ASP A 1 212 ? 54.688 4.161 -64.674 1.00 86.88 212 ASP A O 1
ATOM 1783 N N . GLN A 1 213 ? 55.052 4.373 -66.879 1.00 88.00 213 GLN A N 1
ATOM 1784 C CA . GLN A 1 213 ? 54.786 5.812 -66.910 1.00 88.00 213 GLN A CA 1
ATOM 1785 C C . GLN A 1 213 ? 53.301 6.107 -66.655 1.00 88.00 213 GLN A C 1
ATOM 1787 O O . GLN A 1 213 ? 52.976 6.980 -65.846 1.00 88.00 213 GLN A O 1
ATOM 1792 N N . ALA A 1 214 ? 52.401 5.331 -67.262 1.00 89.31 214 ALA A N 1
ATOM 1793 C CA . ALA A 1 214 ? 50.962 5.424 -67.046 1.00 89.31 214 ALA A CA 1
ATOM 1794 C C . ALA A 1 214 ? 50.589 5.143 -65.580 1.00 89.31 214 ALA A C 1
ATOM 1796 O O . ALA A 1 214 ? 49.801 5.885 -64.992 1.00 89.31 214 ALA A O 1
ATOM 1797 N N . TYR A 1 215 ? 51.205 4.142 -64.942 1.00 91.12 215 TYR A N 1
ATOM 1798 C CA . TYR A 1 215 ? 50.952 3.821 -63.535 1.00 91.12 215 TYR A CA 1
ATOM 1799 C C . TYR A 1 215 ? 51.361 4.961 -62.590 1.00 91.12 215 TYR A C 1
ATOM 1801 O O . TYR A 1 215 ? 50.634 5.280 -61.644 1.00 91.12 215 TYR A O 1
ATOM 1809 N N . LYS A 1 216 ? 52.485 5.642 -62.867 1.00 91.44 216 LYS A N 1
ATOM 1810 C CA . LYS A 1 216 ? 52.899 6.837 -62.107 1.00 91.44 216 LYS A CA 1
ATOM 1811 C C . LYS A 1 216 ? 51.860 7.955 -62.200 1.00 91.44 216 LYS A C 1
ATOM 1813 O O . LYS A 1 216 ? 51.568 8.594 -61.191 1.00 91.44 216 LYS A O 1
ATOM 1818 N N . ILE A 1 217 ? 51.280 8.176 -63.380 1.00 91.00 217 ILE A N 1
ATOM 1819 C CA . ILE A 1 217 ? 50.227 9.183 -63.592 1.00 91.00 217 ILE A CA 1
ATOM 1820 C C . ILE A 1 217 ? 48.935 8.768 -62.880 1.00 91.00 217 ILE A C 1
ATOM 1822 O O . ILE A 1 217 ? 48.350 9.569 -62.150 1.00 91.00 217 ILE A O 1
ATOM 1826 N N . PHE A 1 218 ? 48.540 7.501 -62.999 1.00 92.62 218 PHE A N 1
ATOM 1827 C CA . PHE A 1 218 ? 47.384 6.925 -62.313 1.00 92.62 218 PHE A CA 1
ATOM 1828 C C . PHE A 1 218 ? 47.460 7.085 -60.782 1.00 92.62 218 PHE A C 1
ATOM 1830 O O . PHE A 1 218 ? 46.468 7.436 -60.137 1.00 92.62 218 PHE A O 1
ATOM 1837 N N . LYS A 1 219 ? 48.648 6.916 -60.188 1.00 92.81 219 LYS A N 1
ATOM 1838 C CA . LYS A 1 219 ? 48.892 7.117 -58.747 1.00 92.81 219 LYS A CA 1
ATOM 1839 C C . LYS A 1 219 ? 49.139 8.567 -58.333 1.00 92.81 219 LYS A C 1
ATOM 1841 O O . LYS A 1 219 ? 49.159 8.866 -57.141 1.00 92.81 219 LYS A O 1
ATOM 1846 N N . ARG A 1 220 ? 49.285 9.497 -59.277 1.00 92.88 220 ARG A N 1
ATOM 1847 C CA . ARG A 1 220 ? 49.559 10.904 -58.967 1.00 92.88 220 ARG A CA 1
ATOM 1848 C C . ARG A 1 220 ? 48.324 11.588 -58.379 1.00 92.88 220 ARG A C 1
ATOM 1850 O O . ARG A 1 220 ? 47.231 11.532 -58.952 1.00 92.88 220 ARG A O 1
ATOM 1857 N N . ARG A 1 221 ? 48.498 12.285 -57.257 1.00 92.69 221 ARG A N 1
ATOM 1858 C CA . ARG A 1 221 ? 47.473 13.117 -56.601 1.00 92.69 221 ARG A CA 1
ATOM 1859 C C . ARG A 1 221 ? 47.903 14.589 -56.595 1.00 92.69 221 ARG A C 1
ATOM 1861 O O . ARG A 1 221 ? 49.109 14.857 -56.630 1.00 92.69 221 ARG A O 1
ATOM 1868 N N . PRO A 1 222 ? 46.961 15.545 -56.569 1.00 92.25 222 PRO A N 1
ATOM 1869 C CA . PRO A 1 222 ? 47.269 16.922 -56.200 1.00 92.25 222 PRO A CA 1
ATOM 1870 C C . PRO A 1 222 ? 47.980 16.983 -54.845 1.00 92.25 222 PRO A C 1
ATOM 1872 O O . PRO A 1 222 ? 47.668 16.211 -53.943 1.00 92.25 222 PRO A O 1
ATOM 1875 N N . LYS A 1 223 ? 48.921 17.918 -54.695 1.00 85.81 223 LYS A N 1
ATOM 1876 C CA . LYS A 1 223 ? 49.647 18.150 -53.433 1.00 85.81 223 LYS A CA 1
ATOM 1877 C C . LYS A 1 223 ? 48.897 19.087 -52.473 1.00 85.81 223 LYS A C 1
ATOM 1879 O O . LYS A 1 223 ? 49.450 19.476 -51.448 1.00 85.81 223 LYS A O 1
ATOM 1884 N N . THR A 1 224 ? 47.675 19.485 -52.823 1.00 83.88 224 THR A N 1
ATOM 1885 C CA . THR A 1 224 ? 46.843 20.384 -52.021 1.00 83.88 224 THR A CA 1
ATOM 1886 C C . THR A 1 224 ? 46.534 19.736 -50.675 1.00 83.88 224 THR A C 1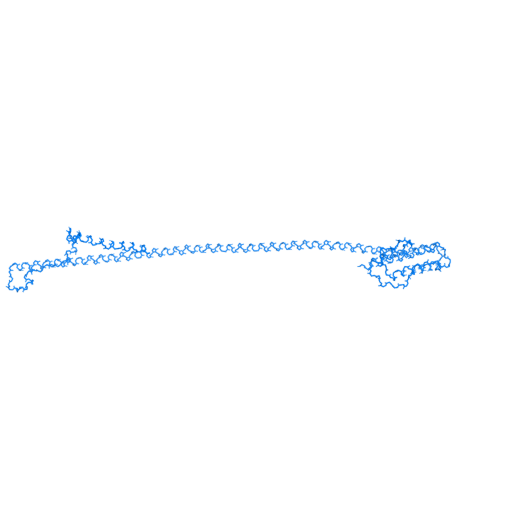
ATOM 1888 O O . THR A 1 224 ? 46.040 18.611 -50.627 1.00 83.88 224 THR A O 1
ATOM 1891 N N . GLN A 1 225 ? 46.829 20.440 -49.583 1.00 80.50 225 GLN A N 1
ATOM 1892 C CA . GLN A 1 225 ? 46.486 19.982 -48.240 1.00 80.50 225 GLN A CA 1
ATOM 1893 C C . GLN A 1 225 ? 44.996 20.221 -47.995 1.00 80.50 225 GLN A C 1
ATOM 1895 O O . GLN A 1 225 ? 44.548 21.363 -47.995 1.00 80.50 225 GLN A O 1
ATOM 1900 N N . LEU A 1 226 ? 44.251 19.141 -47.783 1.00 84.00 226 LEU A N 1
ATOM 1901 C CA . LEU A 1 226 ? 42.812 19.159 -47.530 1.00 84.00 226 LEU A CA 1
ATOM 1902 C C . LEU A 1 226 ? 42.551 19.159 -46.017 1.00 84.00 226 LEU A C 1
ATOM 1904 O O . LEU A 1 226 ? 42.209 18.129 -45.442 1.00 84.00 226 LEU A O 1
ATOM 1908 N N . ARG A 1 227 ? 42.802 20.292 -45.349 1.00 78.88 227 ARG A N 1
ATOM 1909 C CA . ARG A 1 227 ? 42.707 20.415 -43.878 1.00 78.88 227 ARG A CA 1
ATOM 1910 C C . ARG A 1 227 ? 41.288 20.685 -43.381 1.00 78.88 227 ARG A C 1
ATOM 1912 O O . ARG A 1 227 ? 40.998 20.469 -42.212 1.00 78.88 227 ARG A O 1
ATOM 1919 N N . SER A 1 228 ? 40.424 21.160 -44.264 1.00 72.81 228 SER A N 1
ATOM 1920 C CA . SER A 1 228 ? 39.050 21.576 -43.990 1.00 72.81 228 SER A CA 1
ATOM 1921 C C . SER A 1 228 ? 38.028 20.486 -44.325 1.00 72.81 228 SER A C 1
ATOM 1923 O O . SER A 1 228 ? 36.824 20.721 -44.213 1.00 72.81 228 SER A O 1
ATOM 1925 N N . ILE A 1 229 ? 38.470 19.297 -44.750 1.00 77.00 229 ILE A N 1
ATOM 1926 C CA . ILE A 1 229 ? 37.574 18.155 -44.920 1.00 77.00 229 ILE A CA 1
ATOM 1927 C C . ILE A 1 229 ? 37.374 17.492 -43.558 1.00 77.00 229 ILE A C 1
ATOM 1929 O O . ILE A 1 229 ? 38.246 16.779 -43.072 1.00 77.00 229 ILE A O 1
ATOM 1933 N N . VAL A 1 230 ? 36.216 17.750 -42.950 1.00 74.31 230 VAL A N 1
ATOM 1934 C CA . VAL A 1 230 ? 35.891 17.279 -41.589 1.00 74.31 230 VAL A CA 1
ATOM 1935 C C . VAL A 1 230 ? 34.613 16.433 -41.555 1.00 74.31 230 VAL A C 1
ATOM 1937 O O . VAL A 1 230 ? 34.284 15.851 -40.530 1.00 74.31 230 VAL A O 1
ATOM 1940 N N . THR A 1 231 ? 33.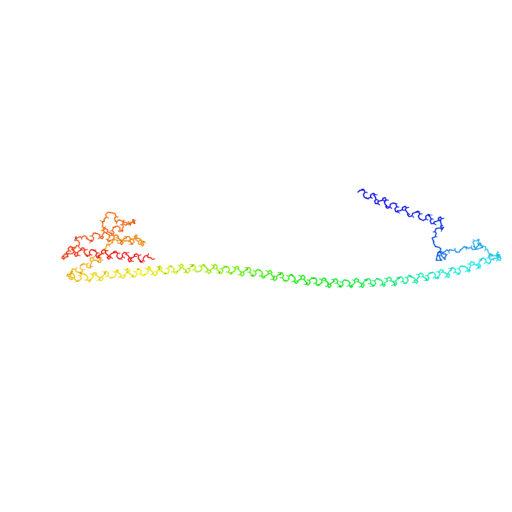866 16.346 -42.661 1.00 85.25 231 THR A N 1
ATOM 1941 C CA . THR A 1 231 ? 32.555 15.680 -42.683 1.00 85.25 231 THR A CA 1
ATOM 1942 C C . THR A 1 231 ? 32.407 14.716 -43.853 1.00 85.25 231 THR A C 1
ATOM 1944 O O . THR A 1 231 ? 32.867 14.971 -44.970 1.00 85.25 231 THR A O 1
ATOM 1947 N N . VAL A 1 232 ? 31.682 13.622 -43.607 1.00 86.81 232 VAL A N 1
ATOM 1948 C CA . VAL A 1 232 ? 31.326 12.599 -44.605 1.00 86.81 232 VAL A CA 1
ATOM 1949 C C . VAL A 1 232 ? 30.670 13.227 -45.841 1.00 86.81 232 VAL A C 1
ATOM 1951 O O . VAL A 1 232 ? 30.985 12.857 -46.972 1.00 86.81 232 VAL A O 1
ATOM 1954 N N . SER A 1 233 ? 29.812 14.234 -45.653 1.00 87.25 233 SER A N 1
ATOM 1955 C CA . SER A 1 233 ? 29.144 14.949 -46.746 1.00 87.25 233 SER A CA 1
ATOM 1956 C C . SER A 1 233 ? 30.119 15.662 -47.684 1.00 87.25 233 SER A C 1
ATOM 1958 O O . SER A 1 233 ? 29.903 15.658 -48.895 1.00 87.25 233 SER A O 1
ATOM 1960 N N . VAL A 1 234 ? 31.205 16.242 -47.156 1.00 88.19 234 VAL A N 1
ATOM 1961 C CA . VAL A 1 234 ? 32.232 16.901 -47.980 1.00 88.19 234 VAL A CA 1
ATOM 1962 C C . VAL A 1 234 ? 32.997 15.860 -48.795 1.00 88.19 234 VAL A C 1
ATOM 1964 O O . VAL A 1 234 ? 33.174 16.052 -49.997 1.00 88.19 234 VAL A O 1
ATOM 1967 N N . PHE A 1 235 ? 33.380 14.725 -48.197 1.00 88.62 235 PHE A N 1
ATOM 1968 C CA . PHE A 1 235 ? 34.027 13.627 -48.927 1.00 88.62 235 PHE A CA 1
ATOM 1969 C C . PHE A 1 235 ? 33.136 13.059 -50.045 1.00 88.62 235 PHE A C 1
ATOM 1971 O O . PHE A 1 235 ? 33.604 12.841 -51.164 1.00 88.62 235 PHE A O 1
ATOM 1978 N N . GLN A 1 236 ? 31.844 12.853 -49.775 1.00 88.44 236 GLN A N 1
ATOM 1979 C CA . GLN A 1 236 ? 30.895 12.343 -50.769 1.00 88.44 236 GLN A CA 1
ATOM 1980 C C . GLN A 1 236 ? 30.655 13.332 -51.915 1.00 88.44 236 GLN A C 1
ATOM 1982 O O . GLN A 1 236 ? 30.557 12.925 -53.076 1.00 88.44 236 GLN A O 1
ATOM 1987 N N . ASP A 1 237 ? 30.560 14.626 -51.613 1.00 88.25 237 ASP A N 1
ATOM 1988 C CA . ASP A 1 237 ? 30.399 15.661 -52.634 1.00 88.25 237 ASP A CA 1
ATOM 1989 C C . ASP A 1 237 ? 31.678 15.820 -53.476 1.00 88.25 237 ASP A C 1
ATOM 1991 O O . ASP A 1 237 ? 31.605 15.931 -54.702 1.00 88.25 237 ASP A O 1
ATOM 1995 N N . MET A 1 238 ? 32.856 15.708 -52.849 1.00 88.19 238 MET A N 1
ATOM 1996 C CA . MET A 1 238 ? 34.145 15.654 -53.545 1.00 88.19 238 MET A CA 1
ATOM 1997 C C . MET A 1 238 ? 34.217 14.480 -54.518 1.00 88.19 238 MET A C 1
ATOM 1999 O O . MET A 1 238 ? 34.498 14.693 -55.699 1.00 88.19 238 MET A O 1
ATOM 2003 N N . ALA A 1 239 ? 33.894 13.269 -54.053 1.00 89.94 239 ALA A N 1
ATOM 2004 C CA . ALA A 1 239 ? 33.846 12.067 -54.880 1.00 89.94 239 ALA A CA 1
ATOM 2005 C C . ALA A 1 239 ? 32.978 12.283 -56.132 1.00 89.94 239 ALA A C 1
ATOM 2007 O O . ALA A 1 239 ? 33.442 12.085 -57.255 1.00 89.94 239 ALA A O 1
ATOM 2008 N N . LYS A 1 240 ? 31.753 12.799 -55.964 1.00 88.75 240 LYS A N 1
ATOM 2009 C CA . LYS A 1 240 ? 30.841 13.086 -57.086 1.00 88.75 240 LYS A CA 1
ATOM 2010 C C . LYS A 1 240 ? 31.447 14.060 -58.101 1.00 88.75 240 LYS A C 1
ATOM 2012 O O . LYS A 1 240 ? 31.361 13.820 -59.305 1.00 88.75 240 LYS A O 1
ATOM 2017 N N . ARG A 1 241 ? 32.078 15.145 -57.639 1.00 88.06 241 ARG A N 1
ATOM 2018 C CA . ARG A 1 241 ? 32.641 16.186 -58.519 1.00 88.06 241 ARG A CA 1
ATOM 2019 C C . ARG A 1 241 ? 33.909 15.764 -59.255 1.00 88.06 241 ARG A C 1
ATOM 2021 O O . ARG A 1 241 ? 34.202 16.340 -60.296 1.00 88.06 241 ARG A O 1
ATOM 2028 N N . ILE A 1 242 ? 34.649 14.773 -58.756 1.00 89.44 242 ILE A N 1
ATOM 2029 C CA . ILE A 1 242 ? 35.882 14.300 -59.401 1.00 89.44 242 ILE A CA 1
ATOM 2030 C C . ILE A 1 242 ? 35.600 13.667 -60.767 1.00 89.44 242 ILE A C 1
ATOM 2032 O O . ILE A 1 242 ? 36.373 13.889 -61.697 1.00 89.44 242 ILE A O 1
ATOM 2036 N N . VAL A 1 243 ? 34.513 12.901 -60.894 1.00 86.44 243 VAL A N 1
ATOM 2037 C CA . VAL A 1 243 ? 34.149 12.178 -62.131 1.00 86.44 243 VAL A CA 1
ATOM 2038 C C . VAL A 1 243 ? 33.089 12.929 -62.951 1.00 86.44 243 VAL A C 1
ATOM 2040 O O . VAL A 1 243 ? 32.886 12.624 -64.127 1.00 86.44 243 VAL A O 1
ATOM 2043 N N . ALA A 1 244 ? 32.419 13.927 -62.365 1.00 82.12 244 ALA A N 1
ATOM 2044 C CA . ALA A 1 244 ? 31.408 14.720 -63.054 1.00 82.12 244 ALA A CA 1
ATOM 2045 C C . ALA A 1 244 ? 31.977 15.440 -64.290 1.00 82.12 244 ALA A C 1
ATOM 2047 O O . ALA A 1 244 ? 33.049 16.046 -64.255 1.00 82.12 244 ALA A O 1
ATOM 2048 N N . LYS A 1 245 ? 31.219 15.424 -65.393 1.00 66.56 245 LYS A N 1
ATOM 2049 C CA . LYS A 1 245 ? 31.518 16.270 -66.553 1.00 66.56 245 LYS A CA 1
ATOM 2050 C C . LYS A 1 245 ? 31.264 17.732 -66.178 1.00 66.56 245 LYS A C 1
ATOM 2052 O O . LYS A 1 245 ? 30.263 18.042 -65.536 1.00 66.56 245 LYS A O 1
ATOM 2057 N N . LYS A 1 246 ? 32.159 18.633 -66.596 1.00 62.66 246 LYS A N 1
ATOM 2058 C CA . LYS A 1 246 ? 32.025 20.085 -66.402 1.00 62.66 246 LYS A CA 1
ATOM 2059 C C . LYS A 1 246 ? 30.913 20.655 -67.288 1.00 62.66 246 LYS A C 1
ATOM 2061 O O . LYS A 1 246 ? 31.180 21.287 -68.303 1.00 62.66 246 LYS A O 1
ATOM 2066 N N . THR A 1 247 ? 29.665 20.411 -66.920 1.00 52.81 247 THR A N 1
ATOM 2067 C CA . THR A 1 247 ? 28.492 21.079 -67.495 1.00 52.81 247 THR A CA 1
ATOM 2068 C C . THR A 1 247 ? 28.060 22.210 -66.569 1.00 52.81 247 THR A C 1
ATOM 2070 O O . THR A 1 247 ? 28.024 22.026 -65.347 1.00 52.81 247 THR A O 1
ATOM 2073 N N . ALA A 1 248 ? 27.731 23.377 -67.132 1.00 43.00 248 ALA A N 1
ATOM 2074 C CA . ALA A 1 248 ? 27.152 24.485 -66.375 1.00 43.00 248 ALA A CA 1
ATOM 2075 C C . ALA A 1 248 ? 25.876 23.993 -65.662 1.00 43.00 248 ALA A C 1
ATOM 2077 O O . ALA A 1 248 ? 24.970 23.486 -66.315 1.00 43.00 248 ALA A O 1
ATOM 2078 N N . GLY A 1 249 ? 25.854 24.055 -64.325 1.00 53.94 249 GLY A N 1
ATOM 2079 C CA . GLY A 1 249 ? 24.776 23.502 -63.486 1.00 53.94 249 GLY A CA 1
ATOM 2080 C C . GLY A 1 249 ? 25.113 22.202 -62.739 1.00 53.94 249 GLY A C 1
ATOM 2081 O O . GLY A 1 249 ? 24.343 21.781 -61.886 1.00 53.94 249 GLY A O 1
ATOM 2082 N N . THR A 1 250 ? 26.284 21.596 -62.972 1.00 55.00 250 THR A N 1
ATOM 2083 C CA . THR A 1 250 ? 26.734 20.361 -62.279 1.00 55.00 250 THR A CA 1
ATOM 2084 C C . THR A 1 250 ? 27.557 20.669 -61.020 1.00 55.00 250 THR A C 1
ATOM 2086 O O . THR A 1 250 ? 28.525 19.980 -60.696 1.00 55.00 250 THR A O 1
ATOM 2089 N N . HIS A 1 251 ? 27.233 21.756 -60.321 1.00 56.97 251 HIS A N 1
ATOM 2090 C CA . HIS A 1 251 ? 27.841 22.062 -59.032 1.00 56.97 251 HIS A CA 1
ATOM 2091 C C . HIS A 1 251 ? 27.003 21.354 -57.974 1.00 56.97 251 HIS A C 1
ATOM 2093 O O . HIS A 1 251 ? 25.824 21.654 -57.834 1.00 56.97 251 HIS A O 1
ATOM 2099 N N . GLY A 1 252 ? 27.589 20.380 -57.273 1.00 59.88 252 GLY A N 1
ATOM 2100 C CA . GLY A 1 252 ? 26.928 19.734 -56.140 1.00 59.88 252 GLY A CA 1
ATOM 2101 C C . GLY A 1 252 ? 26.337 20.762 -55.166 1.00 59.88 252 GLY A C 1
ATOM 2102 O O . GLY A 1 252 ? 26.795 21.905 -55.084 1.00 59.88 252 GLY A O 1
ATOM 2103 N N . ASN A 1 253 ? 25.313 20.353 -54.422 1.00 63.25 253 ASN A N 1
ATOM 2104 C CA . ASN A 1 253 ? 24.519 21.259 -53.585 1.00 63.25 253 ASN A CA 1
ATOM 2105 C C . ASN A 1 253 ? 25.319 21.901 -52.431 1.00 63.25 253 ASN A C 1
ATOM 2107 O O . ASN A 1 253 ? 24.825 22.819 -51.783 1.00 63.25 253 ASN A O 1
ATOM 2111 N N . LEU A 1 254 ? 26.542 21.428 -52.161 1.00 77.69 254 LEU A N 1
ATOM 2112 C CA . LEU A 1 254 ? 27.388 21.895 -51.067 1.00 77.69 254 LEU A CA 1
ATOM 2113 C C . LEU A 1 254 ? 28.396 22.962 -51.523 1.00 77.69 254 LEU A C 1
ATOM 2115 O O . LEU A 1 254 ? 29.097 22.796 -52.522 1.00 77.69 254 LEU A O 1
ATOM 2119 N N . LEU A 1 255 ? 28.528 24.047 -50.758 1.00 82.50 255 LEU A N 1
ATOM 2120 C CA . LEU A 1 255 ? 29.628 24.994 -50.937 1.00 82.50 255 LEU A CA 1
ATOM 2121 C C . LEU A 1 255 ? 30.913 24.378 -50.375 1.00 82.50 255 LEU A C 1
ATOM 2123 O O . LEU A 1 255 ? 31.044 24.176 -49.170 1.00 82.50 255 LEU A O 1
ATOM 2127 N N . LEU A 1 256 ? 31.856 24.054 -51.261 1.00 83.94 256 LEU A N 1
ATOM 2128 C CA . LEU A 1 256 ? 33.129 23.453 -50.874 1.00 83.94 256 LEU A CA 1
ATOM 2129 C C . LEU A 1 256 ? 34.144 24.525 -50.446 1.00 83.94 256 LEU A C 1
ATOM 2131 O O . LEU A 1 256 ? 34.229 25.564 -51.109 1.00 83.94 256 LEU A O 1
ATOM 2135 N N . PRO A 1 257 ? 34.968 24.273 -49.411 1.00 87.25 257 PRO A N 1
ATOM 2136 C CA . PRO A 1 257 ? 36.085 25.142 -49.050 1.00 87.25 257 PRO A CA 1
ATOM 2137 C C . PRO A 1 257 ? 37.039 25.393 -50.223 1.00 87.25 257 PRO A C 1
ATOM 2139 O O . PRO A 1 257 ? 37.182 24.552 -51.114 1.00 87.25 257 PRO A O 1
ATOM 2142 N N . LYS A 1 258 ? 37.744 26.530 -50.203 1.00 86.25 258 LYS A N 1
ATOM 2143 C CA . LYS A 1 258 ? 38.666 26.929 -51.281 1.00 86.25 258 LYS A CA 1
ATOM 2144 C C . LYS A 1 258 ? 39.697 25.843 -51.609 1.00 86.25 258 LYS A C 1
ATOM 2146 O O . LYS A 1 258 ? 39.881 25.516 -52.769 1.00 86.25 258 LYS A O 1
ATOM 2151 N N . GLU A 1 259 ? 40.274 25.203 -50.599 1.00 88.50 259 GLU A N 1
ATOM 2152 C CA . GLU A 1 259 ? 41.224 24.092 -50.774 1.00 88.50 259 GLU A CA 1
ATOM 2153 C C . GLU A 1 259 ? 40.641 22.867 -51.511 1.00 88.50 259 GLU A C 1
ATOM 2155 O O . GLU A 1 259 ? 41.348 22.220 -52.281 1.00 88.50 259 GLU A O 1
ATOM 2160 N N . CYS A 1 260 ? 39.352 22.560 -51.331 1.00 88.62 260 CYS A N 1
ATOM 2161 C CA . CYS A 1 260 ? 38.659 21.484 -52.045 1.00 88.62 260 CYS A CA 1
ATOM 2162 C C . CYS A 1 260 ? 38.440 21.858 -53.518 1.00 88.62 260 CYS A C 1
ATOM 2164 O O . CYS A 1 260 ? 38.603 21.030 -54.415 1.00 88.62 260 CYS A O 1
ATOM 2166 N N . GLN A 1 261 ? 38.104 23.125 -53.776 1.00 87.81 261 GLN A N 1
ATOM 2167 C CA . GLN A 1 261 ? 37.993 23.661 -55.134 1.00 87.81 261 GLN A CA 1
ATOM 2168 C C . GLN A 1 261 ? 39.357 23.672 -55.834 1.00 87.81 261 GLN A C 1
ATOM 2170 O O . GLN A 1 261 ? 39.467 23.244 -56.984 1.00 87.81 261 GLN A O 1
ATOM 2175 N N . ASP A 1 262 ? 40.404 24.077 -55.115 1.00 89.62 262 ASP A N 1
ATOM 2176 C CA . ASP A 1 262 ? 41.780 24.037 -55.588 1.00 89.62 262 ASP A CA 1
ATOM 2177 C C . ASP A 1 262 ? 42.189 22.591 -55.894 1.00 89.62 262 ASP A C 1
ATOM 2179 O O . ASP A 1 262 ? 42.754 22.321 -56.946 1.00 89.62 262 ASP A O 1
ATOM 2183 N N . TYR A 1 263 ? 41.872 21.615 -55.044 1.00 91.62 263 TYR A N 1
ATOM 2184 C CA . TYR A 1 263 ? 42.169 20.209 -55.336 1.00 91.62 263 TYR A CA 1
ATOM 2185 C C . TYR A 1 263 ? 41.539 19.737 -56.660 1.00 91.62 263 TYR A C 1
ATOM 2187 O O . TYR A 1 263 ? 42.215 19.087 -57.463 1.00 91.62 263 TYR A O 1
ATOM 2195 N N . LEU A 1 264 ? 40.279 20.103 -56.932 1.00 89.44 264 LEU A N 1
ATOM 2196 C CA . LEU A 1 264 ? 39.612 19.784 -58.203 1.00 89.44 264 LEU A CA 1
ATOM 2197 C C . LEU A 1 264 ? 40.304 20.445 -59.400 1.00 89.44 264 LEU A C 1
ATOM 2199 O O . LEU A 1 264 ? 40.559 19.767 -60.397 1.00 89.44 264 LEU A O 1
ATOM 2203 N N . SER A 1 265 ? 40.662 21.728 -59.295 1.00 89.19 265 SER A N 1
ATOM 2204 C CA . SER A 1 265 ? 41.345 22.445 -60.380 1.00 89.19 265 SER A CA 1
ATOM 2205 C C . SER A 1 265 ? 42.738 21.870 -60.663 1.00 89.19 265 SER A C 1
ATOM 2207 O O . SER A 1 265 ? 43.134 21.727 -61.821 1.00 89.19 265 SER A O 1
ATOM 2209 N N . HIS A 1 266 ? 43.460 21.436 -59.627 1.00 90.94 266 HIS A N 1
ATOM 2210 C CA . HIS A 1 266 ? 44.741 20.750 -59.780 1.00 90.94 266 HIS A CA 1
ATOM 2211 C C . HIS A 1 266 ? 44.582 19.362 -60.406 1.00 90.94 266 HIS A C 1
ATOM 2213 O O . HIS A 1 266 ? 45.437 18.954 -61.193 1.00 90.94 266 HIS A O 1
ATOM 2219 N N . CYS A 1 267 ? 43.502 18.632 -60.108 1.00 90.69 267 CYS A N 1
ATOM 2220 C CA . CYS A 1 267 ? 43.197 17.405 -60.839 1.00 90.69 267 CYS A CA 1
ATOM 2221 C C . CYS A 1 267 ? 43.033 17.686 -62.338 1.00 90.69 267 CYS A C 1
ATOM 2223 O O . CYS A 1 267 ? 43.573 16.929 -63.140 1.00 90.69 267 CYS A O 1
ATOM 2225 N N . ASP A 1 268 ? 42.358 18.779 -62.708 1.00 90.38 268 ASP A N 1
ATOM 2226 C CA . ASP A 1 268 ? 42.169 19.164 -64.113 1.00 90.38 268 ASP A CA 1
ATOM 2227 C C . ASP A 1 268 ? 43.478 19.563 -64.791 1.00 90.38 268 ASP A C 1
ATOM 2229 O O . ASP A 1 268 ? 43.715 19.190 -65.936 1.00 90.38 268 ASP A O 1
ATOM 2233 N N . SER A 1 269 ? 44.352 20.278 -64.079 1.00 90.94 269 SER A N 1
ATOM 2234 C CA . SER A 1 269 ? 45.687 20.613 -64.577 1.00 90.94 269 SER A CA 1
ATOM 2235 C C . SER A 1 269 ? 46.524 19.362 -64.853 1.00 90.94 269 SER A C 1
ATOM 2237 O O . SER A 1 269 ? 47.207 19.300 -65.872 1.00 90.94 269 SER A O 1
ATOM 2239 N N . LEU A 1 270 ? 46.445 18.346 -63.986 1.00 89.31 270 LEU A N 1
ATOM 2240 C CA . LEU A 1 270 ? 47.176 17.085 -64.156 1.00 89.31 270 LEU A CA 1
ATOM 2241 C C . LEU A 1 270 ? 46.690 16.264 -65.359 1.00 89.31 270 LEU A C 1
ATOM 2243 O O . LEU A 1 270 ? 47.482 15.519 -65.929 1.00 89.31 270 LEU A O 1
ATOM 2247 N N . ASP A 1 271 ? 45.439 16.444 -65.772 1.00 91.00 271 ASP A N 1
ATOM 2248 C CA . ASP A 1 271 ? 44.826 15.716 -66.888 1.00 91.00 271 ASP A CA 1
ATOM 2249 C C . ASP A 1 271 ? 44.950 16.449 -68.239 1.00 91.00 271 ASP A C 1
ATOM 2251 O O . ASP A 1 271 ? 44.397 16.015 -69.250 1.00 91.00 271 ASP A O 1
ATOM 2255 N N . GLN A 1 272 ? 45.675 17.570 -68.292 1.00 90.44 272 GLN A N 1
ATOM 2256 C CA . GLN A 1 272 ? 45.949 18.263 -69.551 1.00 90.44 272 GLN A CA 1
ATOM 2257 C C . GLN A 1 272 ? 46.786 17.392 -70.495 1.00 90.44 272 GLN A C 1
ATOM 2259 O O . GLN A 1 272 ? 47.731 16.729 -70.072 1.00 90.44 272 GLN A O 1
ATOM 2264 N N . THR A 1 273 ? 46.496 17.454 -71.797 1.00 86.44 273 THR A N 1
ATOM 2265 C CA . THR A 1 273 ? 47.218 16.707 -72.846 1.00 86.44 273 THR A CA 1
ATOM 2266 C C . THR A 1 273 ? 48.718 17.016 -72.888 1.00 86.44 273 THR A C 1
ATOM 2268 O O . THR A 1 273 ? 49.500 16.179 -73.320 1.00 86.44 273 THR A O 1
ATOM 2271 N N . SER A 1 274 ? 49.139 18.179 -72.385 1.00 88.12 274 SER A N 1
ATOM 2272 C CA . SER A 1 274 ? 50.552 18.543 -72.205 1.00 88.12 274 SER A CA 1
ATOM 2273 C C . SER A 1 274 ? 51.315 17.602 -71.264 1.00 88.12 274 SER A C 1
ATOM 2275 O O . SER A 1 274 ? 52.531 17.496 -71.373 1.00 88.12 274 SER A O 1
ATOM 2277 N N . ASN A 1 275 ? 50.618 16.902 -70.363 1.00 88.19 275 ASN A N 1
ATOM 2278 C CA . ASN A 1 275 ? 51.200 15.914 -69.453 1.00 88.19 275 ASN A CA 1
ATOM 2279 C C . ASN A 1 275 ? 51.186 14.482 -70.024 1.00 88.19 275 ASN A C 1
ATOM 2281 O O . ASN A 1 275 ? 51.583 13.550 -69.320 1.00 88.19 275 ASN A O 1
ATOM 2285 N N . CYS A 1 276 ? 50.709 14.291 -71.260 1.00 89.19 276 CYS A N 1
ATOM 2286 C CA . CYS A 1 276 ? 50.657 12.988 -71.912 1.00 89.19 276 CYS A CA 1
ATOM 2287 C C . CYS A 1 276 ? 52.078 12.500 -72.265 1.00 89.19 276 CYS A C 1
ATOM 2289 O O . CYS A 1 276 ? 52.835 13.250 -72.889 1.00 89.19 276 CYS A O 1
ATOM 2291 N N . PRO A 1 277 ? 52.470 11.266 -71.895 1.00 86.69 277 PRO A N 1
ATOM 2292 C CA . PRO A 1 277 ? 53.768 10.714 -72.267 1.00 86.69 277 PRO A CA 1
ATOM 2293 C C . PRO A 1 277 ? 53.970 10.593 -73.781 1.00 86.69 277 PRO A C 1
ATOM 2295 O O . PRO A 1 277 ? 53.046 10.266 -74.528 1.00 86.69 277 PRO A O 1
ATOM 2298 N N . ALA A 1 278 ? 55.214 10.773 -74.231 1.00 82.44 278 ALA A N 1
ATOM 2299 C CA . ALA A 1 278 ? 55.582 10.526 -75.621 1.00 82.44 278 ALA A CA 1
ATOM 2300 C C . ALA A 1 278 ? 55.338 9.047 -75.981 1.00 82.44 278 ALA A C 1
ATOM 2302 O O . ALA A 1 278 ? 55.837 8.151 -75.303 1.00 82.44 278 ALA A O 1
ATOM 2303 N N . GLY A 1 279 ? 54.566 8.798 -77.043 1.00 80.69 279 GLY A N 1
ATOM 2304 C CA . GLY A 1 279 ? 54.194 7.448 -77.487 1.00 80.69 279 GLY A CA 1
ATOM 2305 C C . GLY A 1 279 ? 52.836 6.940 -76.983 1.00 80.69 279 GLY A C 1
ATOM 2306 O O . GLY A 1 279 ? 52.443 5.839 -77.357 1.00 80.69 279 GLY A O 1
ATOM 2307 N N . MET A 1 280 ? 52.101 7.725 -76.185 1.00 86.50 280 MET A N 1
ATOM 2308 C CA . MET A 1 280 ? 50.698 7.452 -75.848 1.00 86.50 280 MET A CA 1
ATOM 2309 C C . MET A 1 280 ? 49.763 8.184 -76.815 1.00 86.50 280 MET A C 1
ATOM 2311 O O . MET A 1 280 ? 49.893 9.392 -77.021 1.00 86.50 280 MET A O 1
ATOM 2315 N N . ASP A 1 281 ? 48.811 7.464 -77.404 1.00 86.94 281 ASP A N 1
ATOM 2316 C CA . ASP A 1 281 ? 47.792 8.063 -78.262 1.00 86.94 281 ASP A CA 1
ATOM 2317 C C . ASP A 1 281 ? 46.702 8.779 -77.437 1.00 86.94 281 ASP A C 1
ATOM 2319 O O . ASP A 1 281 ? 46.572 8.624 -76.218 1.00 86.94 281 ASP A O 1
ATOM 2323 N N . SER A 1 282 ? 45.898 9.606 -78.110 1.00 87.12 282 SER A N 1
ATOM 2324 C CA . SER A 1 282 ? 44.864 10.407 -77.441 1.00 87.12 282 SER A CA 1
ATOM 2325 C C . SER A 1 282 ? 43.801 9.530 -76.760 1.00 87.12 282 SER A C 1
ATOM 2327 O O . SER A 1 282 ? 43.342 9.850 -75.664 1.00 87.12 282 SER A O 1
ATOM 2329 N N . SER A 1 283 ? 43.447 8.392 -77.363 1.00 87.75 283 SER A N 1
ATOM 2330 C CA . SER A 1 283 ? 42.479 7.423 -76.832 1.00 87.75 283 SER A CA 1
ATOM 2331 C C . SER A 1 283 ? 42.944 6.766 -75.533 1.00 87.75 283 SER A C 1
ATOM 2333 O O . SER A 1 283 ? 42.182 6.712 -74.558 1.00 87.75 283 SER A O 1
ATOM 2335 N N . LEU A 1 284 ? 44.190 6.286 -75.486 1.00 87.88 284 LEU A N 1
ATOM 2336 C CA . LEU A 1 284 ? 44.761 5.672 -74.291 1.00 87.88 284 LEU A CA 1
ATOM 2337 C C . LEU A 1 284 ? 44.970 6.714 -73.187 1.00 87.88 284 LEU A C 1
ATOM 2339 O O . LEU A 1 284 ? 44.701 6.420 -72.022 1.00 87.88 284 LEU A O 1
ATOM 2343 N N . TRP A 1 285 ? 45.331 7.953 -73.544 1.00 91.25 285 TRP A N 1
ATOM 2344 C CA . TRP A 1 285 ? 45.421 9.075 -72.602 1.00 91.25 285 TRP A CA 1
ATOM 2345 C C . TRP A 1 285 ? 44.076 9.399 -71.935 1.00 91.25 285 TRP A C 1
ATOM 2347 O O . TRP A 1 285 ? 43.994 9.498 -70.709 1.00 91.25 285 TRP A O 1
ATOM 2357 N N . GLN A 1 286 ? 42.988 9.491 -72.708 1.00 90.44 286 GLN A N 1
ATOM 2358 C CA . GLN A 1 286 ? 41.645 9.707 -72.148 1.00 90.44 286 GLN A CA 1
ATOM 2359 C C . GLN A 1 286 ? 41.197 8.541 -71.256 1.00 90.44 286 GLN A C 1
ATOM 2361 O O . GLN A 1 286 ? 40.576 8.750 -70.210 1.00 90.44 286 GLN A O 1
ATOM 2366 N N . THR A 1 287 ? 41.550 7.310 -71.630 1.00 90.25 287 THR A N 1
ATOM 2367 C CA . THR A 1 287 ? 41.276 6.115 -70.820 1.00 90.25 287 THR A CA 1
ATOM 2368 C C . THR A 1 287 ? 42.041 6.153 -69.493 1.00 90.25 287 THR A C 1
ATOM 2370 O O . THR A 1 287 ? 41.453 5.895 -68.439 1.00 90.25 287 THR A O 1
ATOM 2373 N N . LEU A 1 288 ? 43.316 6.556 -69.517 1.00 91.12 288 LEU A N 1
ATOM 2374 C CA . LEU A 1 288 ? 44.157 6.728 -68.332 1.00 91.12 288 LEU A CA 1
ATOM 2375 C C . LEU A 1 288 ? 43.591 7.786 -67.377 1.00 91.12 288 LEU A C 1
ATOM 2377 O O . LEU A 1 288 ? 43.455 7.522 -66.181 1.00 91.12 288 LEU A O 1
ATOM 2381 N N . ILE A 1 289 ? 43.210 8.957 -67.899 1.00 92.69 289 ILE A N 1
ATOM 2382 C CA . ILE A 1 289 ? 42.577 10.022 -67.108 1.00 92.69 289 ILE A CA 1
ATOM 2383 C C . ILE A 1 289 ? 41.286 9.519 -66.470 1.00 92.69 289 ILE A C 1
ATOM 2385 O O . ILE A 1 289 ? 41.070 9.709 -65.273 1.00 92.69 289 ILE A O 1
ATOM 2389 N N . LYS A 1 290 ? 40.435 8.834 -67.241 1.00 91.75 290 LYS A N 1
ATOM 2390 C CA . LYS A 1 290 ? 39.176 8.287 -66.729 1.00 91.75 290 LYS A CA 1
ATOM 2391 C C . LYS A 1 290 ? 39.420 7.301 -65.585 1.00 91.75 290 LYS A C 1
ATOM 2393 O O . LYS A 1 290 ? 38.786 7.427 -64.540 1.00 91.75 290 LYS A O 1
ATOM 2398 N N . MET A 1 291 ? 40.359 6.363 -65.738 1.00 92.00 291 MET A N 1
ATOM 2399 C CA . MET A 1 291 ? 40.716 5.425 -64.666 1.00 92.00 291 MET A CA 1
ATOM 2400 C C . MET A 1 291 ? 41.295 6.144 -63.443 1.00 92.00 291 MET A C 1
ATOM 2402 O O . MET A 1 291 ? 40.922 5.823 -62.316 1.00 92.00 291 MET A O 1
ATOM 2406 N N . ARG A 1 292 ? 42.150 7.156 -63.645 1.00 93.81 292 ARG A N 1
ATOM 2407 C CA . ARG A 1 292 ? 42.695 7.990 -62.565 1.00 93.81 292 ARG A CA 1
ATOM 2408 C C . ARG A 1 292 ? 41.584 8.713 -61.801 1.00 93.81 292 ARG A C 1
ATOM 2410 O O . ARG A 1 292 ? 41.581 8.679 -60.576 1.00 93.81 292 ARG A O 1
ATOM 2417 N N . ARG A 1 293 ? 40.627 9.334 -62.495 1.00 93.69 293 ARG A N 1
ATOM 2418 C CA . ARG A 1 293 ? 39.488 10.030 -61.872 1.00 93.69 293 ARG A CA 1
ATOM 2419 C C . ARG A 1 293 ? 38.595 9.083 -61.083 1.00 93.69 293 ARG A C 1
ATOM 2421 O O . ARG A 1 293 ? 38.254 9.411 -59.955 1.00 93.69 293 ARG A O 1
ATOM 2428 N N . ILE A 1 294 ? 38.290 7.905 -61.627 1.00 94.19 294 ILE A N 1
ATOM 2429 C CA . ILE A 1 294 ? 37.533 6.859 -60.917 1.00 94.19 294 ILE A CA 1
ATOM 2430 C C . ILE A 1 294 ? 38.293 6.389 -59.669 1.00 94.19 294 ILE A C 1
ATOM 2432 O O . ILE A 1 294 ? 37.699 6.202 -58.614 1.00 94.19 294 ILE A O 1
ATOM 2436 N N . LYS A 1 295 ? 39.621 6.248 -59.749 1.00 94.50 295 LYS A N 1
ATOM 2437 C CA . LYS A 1 295 ? 40.436 5.875 -58.588 1.00 94.50 295 LYS A CA 1
ATOM 2438 C C . LYS A 1 295 ? 40.432 6.948 -57.502 1.00 94.50 295 LYS A C 1
ATOM 2440 O O . LYS A 1 295 ? 40.241 6.619 -56.340 1.00 94.50 295 LYS A O 1
ATOM 2445 N N . ILE A 1 296 ? 40.609 8.215 -57.868 1.00 93.62 296 ILE A N 1
ATOM 2446 C CA . ILE A 1 296 ? 40.550 9.326 -56.908 1.00 93.62 296 ILE A CA 1
ATOM 2447 C C . ILE A 1 296 ? 39.149 9.386 -56.278 1.00 93.62 296 ILE A C 1
ATOM 2449 O O . ILE A 1 296 ? 39.027 9.470 -55.065 1.00 93.62 296 ILE A O 1
ATOM 2453 N N . GLU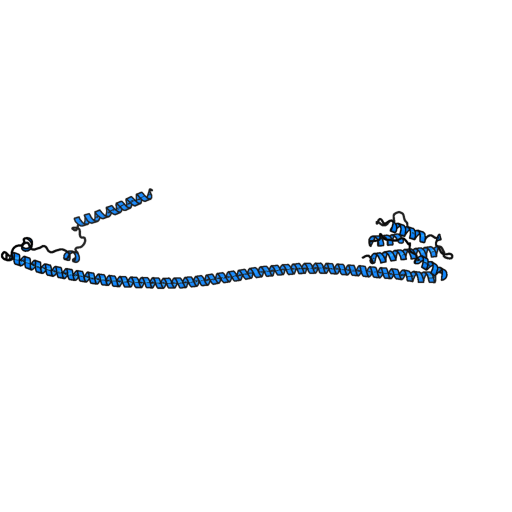 A 1 297 ? 38.085 9.272 -57.071 1.00 94.31 297 GLU A N 1
ATOM 2454 C CA . GLU A 1 297 ? 36.699 9.235 -56.584 1.00 94.31 297 GLU A CA 1
ATOM 2455 C C . GLU A 1 297 ? 36.442 8.094 -55.592 1.00 94.31 297 GLU A C 1
ATOM 2457 O O . GLU A 1 297 ? 35.874 8.326 -54.525 1.00 94.31 297 GLU A O 1
ATOM 2462 N N . SER A 1 298 ? 36.924 6.891 -55.904 1.00 93.75 298 SER A N 1
ATOM 2463 C CA . SER A 1 298 ? 36.891 5.729 -55.016 1.00 93.75 298 SER A CA 1
ATOM 2464 C C . SER A 1 298 ? 37.635 5.975 -53.698 1.00 93.75 298 SER A C 1
ATOM 2466 O O . SER A 1 298 ? 37.094 5.677 -52.636 1.00 93.75 298 SER A O 1
ATOM 2468 N N . GLU A 1 299 ? 38.820 6.590 -53.731 1.00 92.19 299 GLU A N 1
ATOM 2469 C CA . GLU A 1 299 ? 39.575 6.947 -52.521 1.00 92.19 299 GLU A CA 1
ATOM 2470 C C . GLU A 1 299 ? 38.799 7.934 -51.636 1.00 92.19 299 GLU A C 1
ATOM 2472 O O . GLU A 1 299 ? 38.677 7.700 -50.437 1.00 92.19 299 GLU A O 1
ATOM 2477 N N . PHE A 1 300 ? 38.180 8.974 -52.213 1.00 91.62 300 PHE A N 1
ATOM 2478 C CA . PHE A 1 300 ? 37.317 9.890 -51.451 1.00 91.62 300 PHE A CA 1
ATOM 2479 C C . PHE A 1 300 ? 36.086 9.183 -50.863 1.00 91.62 300 PHE A C 1
ATOM 2481 O O . PHE A 1 300 ? 35.671 9.513 -49.752 1.00 91.62 300 PHE A O 1
ATOM 2488 N N . ARG A 1 301 ? 35.509 8.190 -51.557 1.00 91.31 301 ARG A N 1
ATOM 2489 C CA . ARG A 1 301 ? 34.419 7.367 -51.002 1.00 91.31 301 ARG A CA 1
ATOM 2490 C C . ARG A 1 301 ? 34.883 6.471 -49.861 1.00 91.31 301 ARG A C 1
ATOM 2492 O O . ARG A 1 301 ? 34.155 6.351 -48.880 1.00 91.31 301 ARG A O 1
ATOM 2499 N N . VAL A 1 302 ? 36.060 5.859 -49.966 1.00 91.62 302 VAL A N 1
ATOM 2500 C CA . VAL A 1 302 ? 36.632 5.048 -48.882 1.00 91.62 302 VAL A CA 1
ATOM 2501 C C . VAL A 1 302 ? 36.915 5.928 -47.671 1.00 91.62 302 VAL A C 1
ATOM 2503 O O . VAL A 1 302 ? 36.423 5.614 -46.594 1.00 91.62 302 VAL A O 1
ATOM 2506 N N . SER A 1 303 ? 37.578 7.075 -47.851 1.00 88.88 303 SER A N 1
ATOM 2507 C CA . SER A 1 303 ? 37.797 8.037 -46.766 1.00 88.88 303 SER A CA 1
ATOM 2508 C C . SER A 1 303 ? 36.481 8.517 -46.156 1.00 88.88 303 SER A C 1
ATOM 2510 O O . SER A 1 303 ? 36.386 8.616 -44.943 1.00 88.88 303 SER A O 1
ATOM 2512 N N . SER A 1 304 ? 35.413 8.710 -46.941 1.00 86.62 304 SER A N 1
ATOM 2513 C CA . SER A 1 304 ? 34.098 9.051 -46.375 1.00 86.62 304 SER A CA 1
ATOM 2514 C C . SER A 1 304 ? 33.553 8.007 -45.388 1.00 86.62 304 SER A C 1
ATOM 2516 O O . SER A 1 304 ? 32.785 8.369 -44.504 1.00 86.62 304 SER A O 1
ATOM 2518 N N . GLY A 1 305 ? 33.946 6.736 -45.522 1.00 82.44 305 GLY A N 1
ATOM 2519 C CA . GLY A 1 305 ? 33.586 5.670 -44.585 1.00 82.44 305 GLY A CA 1
ATOM 2520 C C . GLY A 1 305 ? 34.540 5.517 -43.394 1.00 82.44 305 GLY A C 1
ATOM 2521 O O . GLY A 1 305 ? 34.183 4.834 -42.448 1.00 82.44 305 GLY A O 1
ATOM 2522 N N . GLU A 1 306 ? 35.722 6.146 -43.416 1.00 80.81 306 GLU A N 1
ATOM 2523 C CA . GLU A 1 306 ? 36.682 6.152 -42.290 1.00 80.81 306 GLU A CA 1
ATOM 2524 C C . GLU A 1 306 ? 36.383 7.248 -41.260 1.00 80.81 306 GLU A C 1
ATOM 2526 O O . GLU A 1 306 ? 36.878 7.188 -40.140 1.00 80.81 306 GLU A O 1
ATOM 2531 N N . TYR A 1 307 ? 35.592 8.251 -41.649 1.00 70.25 307 TYR A N 1
ATOM 2532 C CA . TYR A 1 307 ? 35.177 9.383 -40.812 1.00 70.25 307 TYR A CA 1
ATOM 2533 C C . TYR A 1 307 ? 33.748 9.227 -40.251 1.00 70.25 307 TYR A C 1
ATOM 2535 O O . TYR A 1 307 ? 33.120 10.223 -39.884 1.00 70.25 307 TYR A O 1
ATOM 2543 N N . TRP A 1 308 ? 33.239 7.994 -40.223 1.00 55.38 308 TRP A N 1
ATOM 2544 C CA . TRP A 1 308 ? 32.070 7.582 -39.441 1.00 55.38 308 TRP A CA 1
ATOM 2545 C C . TRP A 1 308 ? 32.522 7.086 -38.069 1.00 55.38 308 TRP A C 1
ATOM 2547 O O . TRP A 1 308 ? 31.862 7.464 -37.077 1.00 55.38 308 TRP A O 1
#